Protein AF-A0A9W8JLC4-F1 (afdb_monomer_lite)

Foldseek 3Di:
DDDDDPVVQVVVVVVVCPPPPDDDVVNVCVVCVPVPPPPDPDPDPDDDPDPDPPDDCPQPPPPQPPVVVVQLPDLDADPVNLVVLLVSLLVVDDLAHESEPDSGNDALVSVVVSCVSNLRHQHYEHELPQRDELVSVVVCLVRRVNHAYYEHHNYNYDPVSQQVCCVVCVVSQQNYLAYHYPCFPPLANPPSRAFAEKEWEAEPPPPDIWMWTDSGHYPQLQVQLVVLVVVVLVVPDDRDPNQQSSQWDADPPRDPVVTDRRGNIHGVPVCPPPSRDPDDDPDHYYHYHYRYPPPDPPPD

Secondary structure (DSSP, 8-state):
-----HHHHHHHHHHTTTTS----HHHHHHH-TTTS-----------------------------HHHHHHHT-SS--HHHHHHHHHHHHHT--TTSEEE-TT----HHHHHHHHHHH---SEEE-TT-TT--HHHHHHHHHH-TT--EEE-TTSS--HHHHHHHHHH-GGGGTT-SEEE-HHHHSS---TTS--SEEEEEEESSTT--EEEEES---HHHHHHHHHHHHHHHHS-S-PPPHHHHHHEE--TT--GGG-EE----B------S-TT-----SSSEEEEEEE---------

Radius of gyration: 23.5 Å; chains: 1; bounding box: 54×56×79 Å

Sequence (300 aa):
MAQISHEWYCLEAIANLDDMPLIPIATLEKVWPHEYVVAGDEPQDSDASGLETDTGATAQLVIYPTEIDAFRRQSVLSAENMTRLTAVLKGAAHPNAVVDLSRFPLTANQILSILEELRDFRRLDVSHSQAVDNHVFLHILKTYKRLRWINILHCPISTDDLKELMTKDPQRFRSIETILHPAFLTGKLPADFPKAFRVTYITDDWPGYEHVTLPFFSADQLVQNIFDILFNIRSSFRMPSLTTVASSHLAQGQNWFDRAIQIVPGRDLDDRSDFRAYVHQREGYQLVVQANRNEGCTEF

Structure (mmCIF, N/CA/C/O backbone):
data_AF-A0A9W8JLC4-F1
#
_entry.id   AF-A0A9W8JLC4-F1
#
loop_
_atom_site.group_PDB
_atom_site.id
_atom_site.type_symbol
_atom_site.label_atom_id
_atom_site.label_alt_id
_atom_site.label_comp_id
_atom_site.label_asym_id
_atom_site.label_entity_id
_atom_site.label_seq_id
_atom_site.pdbx_PDB_ins_code
_atom_site.Cartn_x
_atom_site.Cartn_y
_atom_site.Cartn_z
_atom_site.occupancy
_atom_site.B_iso_or_equiv
_atom_site.auth_seq_id
_atom_site.auth_comp_id
_atom_site.auth_asym_id
_atom_site.auth_atom_id
_atom_site.pdbx_PDB_model_num
ATOM 1 N N . MET A 1 1 ? 26.376 16.066 -42.860 1.00 43.69 1 MET A N 1
ATOM 2 C CA . MET A 1 1 ? 25.909 15.536 -41.563 1.00 43.69 1 MET A CA 1
ATOM 3 C C . MET A 1 1 ? 26.062 14.032 -41.629 1.00 43.69 1 MET A C 1
ATOM 5 O O . MET A 1 1 ? 25.465 13.436 -42.513 1.00 43.69 1 MET A O 1
ATOM 9 N N . ALA A 1 2 ? 26.947 13.456 -40.815 1.00 49.16 2 ALA A N 1
ATOM 10 C CA . ALA A 1 2 ? 27.167 12.013 -40.791 1.00 49.16 2 ALA A CA 1
ATOM 11 C C . ALA A 1 2 ? 25.971 11.335 -40.113 1.00 49.16 2 ALA A C 1
ATOM 13 O O . ALA A 1 2 ? 25.535 11.773 -39.049 1.00 49.16 2 ALA A O 1
ATOM 14 N N . GLN A 1 3 ? 25.422 10.314 -40.761 1.00 46.78 3 GLN A N 1
ATOM 15 C CA . GLN A 1 3 ? 24.352 9.488 -40.223 1.00 46.78 3 GLN A CA 1
ATOM 16 C C . GLN A 1 3 ? 24.979 8.589 -39.152 1.00 46.78 3 GLN A C 1
ATOM 18 O O . GLN A 1 3 ? 25.728 7.672 -39.476 1.00 46.78 3 GLN A O 1
ATOM 23 N N . ILE A 1 4 ? 24.764 8.921 -37.878 1.00 64.19 4 ILE A N 1
ATOM 24 C CA . ILE A 1 4 ? 25.180 8.068 -36.760 1.00 64.19 4 ILE A CA 1
ATOM 25 C C . ILE A 1 4 ? 24.344 6.788 -36.865 1.00 64.19 4 ILE A C 1
ATOM 27 O O . ILE A 1 4 ? 23.115 6.863 -36.919 1.00 64.19 4 ILE A O 1
ATOM 31 N N . SER A 1 5 ? 25.003 5.635 -36.999 1.00 71.19 5 SER A N 1
ATOM 32 C CA . SER A 1 5 ? 24.325 4.352 -37.184 1.00 71.19 5 SER A CA 1
ATOM 33 C C . SER A 1 5 ? 23.642 3.907 -35.888 1.00 71.19 5 SER A C 1
ATOM 35 O O . SER A 1 5 ? 24.144 4.144 -34.792 1.00 71.19 5 SER A O 1
ATOM 37 N N . HIS A 1 6 ? 22.495 3.240 -36.025 1.00 54.81 6 HIS A N 1
ATOM 38 C CA . HIS A 1 6 ? 21.729 2.615 -34.937 1.00 54.81 6 HIS A CA 1
ATOM 39 C C . HIS A 1 6 ? 22.609 1.782 -33.988 1.00 54.81 6 HIS A C 1
ATOM 41 O O . HIS A 1 6 ? 22.498 1.875 -32.769 1.00 54.81 6 HIS A O 1
ATOM 47 N N . GLU A 1 7 ? 23.557 1.046 -34.569 1.00 59.56 7 GLU A N 1
ATOM 48 C CA . GLU A 1 7 ? 24.549 0.231 -33.870 1.00 59.56 7 GLU A CA 1
ATOM 49 C C . GLU A 1 7 ? 25.367 1.031 -32.846 1.00 59.56 7 GLU A C 1
ATOM 51 O O . GLU A 1 7 ? 25.608 0.549 -31.744 1.00 59.56 7 GLU A O 1
ATOM 56 N N . TRP A 1 8 ? 25.728 2.280 -33.157 1.00 74.19 8 TRP A N 1
ATOM 57 C CA . TRP A 1 8 ? 26.503 3.123 -32.249 1.00 74.19 8 TRP A CA 1
ATOM 58 C C . TRP A 1 8 ? 25.724 3.466 -30.971 1.00 74.19 8 TRP A C 1
ATOM 60 O O . TRP A 1 8 ? 26.299 3.434 -29.888 1.00 74.19 8 TRP A O 1
ATOM 70 N N . TYR A 1 9 ? 24.413 3.710 -31.067 1.00 59.81 9 TYR A N 1
ATOM 71 C CA . TYR A 1 9 ? 23.570 4.010 -29.903 1.00 59.81 9 TYR A CA 1
ATOM 72 C C . TYR A 1 9 ? 23.328 2.789 -29.014 1.00 59.81 9 TYR A C 1
ATOM 74 O O . TYR A 1 9 ? 23.346 2.913 -27.790 1.00 59.81 9 TYR A O 1
ATOM 82 N N . CYS A 1 10 ? 23.129 1.607 -29.606 1.00 50.25 10 CYS A N 1
ATOM 83 C CA . CYS A 1 10 ? 23.035 0.364 -28.840 1.00 50.25 10 CYS A CA 1
ATOM 84 C C . CYS A 1 10 ? 24.352 0.076 -28.115 1.00 50.25 10 CYS A C 1
ATOM 86 O O . CYS A 1 10 ? 24.340 -0.243 -26.932 1.00 50.25 10 CYS A O 1
ATOM 88 N N . LEU A 1 11 ? 25.486 0.242 -28.800 1.00 61.56 11 LEU A N 1
ATOM 89 C CA . LEU A 1 11 ? 26.805 0.042 -28.205 1.00 61.56 11 LEU A CA 1
ATOM 90 C C . LEU A 1 11 ? 27.113 1.074 -27.117 1.00 61.56 11 LEU A C 1
ATOM 92 O O . LEU A 1 11 ? 27.687 0.703 -26.104 1.00 61.56 11 LEU A O 1
ATOM 96 N N . GLU A 1 12 ? 26.697 2.332 -27.272 1.00 69.94 12 GLU A N 1
ATOM 97 C CA . GLU A 1 12 ? 26.833 3.353 -26.228 1.00 69.94 12 GLU A CA 1
ATOM 98 C C . GLU A 1 12 ? 25.954 3.029 -25.011 1.00 69.94 12 GLU A C 1
ATOM 100 O O . GLU A 1 12 ? 26.425 3.100 -23.880 1.00 69.94 12 GLU A O 1
ATOM 105 N N . ALA A 1 13 ? 24.703 2.603 -25.217 1.00 57.09 13 ALA A N 1
ATOM 106 C CA . ALA A 1 13 ? 23.814 2.175 -24.136 1.00 57.09 13 ALA A CA 1
ATOM 107 C C . ALA A 1 13 ? 24.329 0.921 -23.409 1.00 57.09 13 ALA A C 1
ATOM 109 O O . ALA A 1 13 ? 24.209 0.843 -22.190 1.00 57.09 13 ALA A O 1
ATOM 110 N N . ILE A 1 14 ? 24.919 -0.036 -24.135 1.00 55.94 14 ILE A N 1
ATOM 111 C CA . ILE A 1 14 ? 25.516 -1.255 -23.570 1.00 55.94 14 ILE A CA 1
ATOM 112 C C . ILE A 1 14 ? 26.824 -0.940 -22.840 1.00 55.94 14 ILE A C 1
ATOM 114 O O . ILE A 1 14 ? 26.989 -1.390 -21.713 1.00 55.94 14 ILE A O 1
ATOM 118 N N . ALA A 1 15 ? 27.715 -0.134 -23.422 1.00 65.38 15 ALA A N 1
ATOM 119 C CA . ALA A 1 15 ? 28.974 0.274 -22.787 1.00 65.38 15 ALA A CA 1
ATOM 120 C C . ALA A 1 15 ? 28.726 1.042 -21.480 1.00 65.38 15 ALA A C 1
ATOM 122 O O . ALA A 1 15 ? 29.449 0.906 -20.500 1.00 65.38 15 ALA A O 1
ATOM 123 N N . ASN A 1 16 ? 27.637 1.803 -21.435 1.00 63.78 16 ASN A N 1
ATOM 124 C CA . ASN A 1 16 ? 27.144 2.469 -20.237 1.00 63.78 16 ASN A CA 1
ATOM 125 C C . ASN A 1 16 ? 26.694 1.486 -19.128 1.00 63.78 16 ASN A C 1
ATOM 127 O O . ASN A 1 16 ? 26.615 1.862 -17.959 1.00 63.78 16 ASN A O 1
ATOM 131 N N . LEU A 1 17 ? 26.413 0.222 -19.457 1.00 57.28 17 LEU A N 1
ATOM 132 C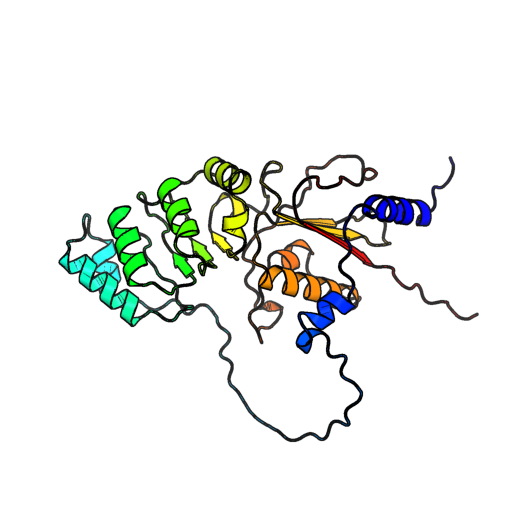 CA . LEU A 1 17 ? 26.058 -0.834 -18.502 1.00 57.28 17 LEU A CA 1
ATOM 133 C C . LEU A 1 17 ? 27.262 -1.678 -18.047 1.00 57.28 17 LEU A C 1
ATOM 135 O O . LEU A 1 17 ? 27.063 -2.553 -17.206 1.00 57.28 17 LEU A O 1
ATOM 139 N N . ASP A 1 18 ? 28.484 -1.424 -18.534 1.00 60.25 18 ASP A N 1
ATOM 140 C CA . ASP A 1 18 ? 29.674 -2.236 -18.210 1.00 60.25 18 ASP A CA 1
ATOM 141 C C . ASP A 1 18 ? 30.006 -2.258 -16.702 1.00 60.25 18 ASP A C 1
ATOM 143 O O . ASP A 1 18 ? 30.557 -3.239 -16.199 1.00 60.25 18 ASP A O 1
ATOM 147 N N . ASP A 1 19 ? 29.611 -1.221 -15.955 1.00 62.62 19 ASP A N 1
ATOM 148 C CA . ASP A 1 19 ? 29.788 -1.146 -14.498 1.00 62.62 19 ASP A CA 1
ATOM 149 C C . ASP A 1 19 ? 28.638 -1.800 -13.700 1.00 62.62 19 ASP A C 1
ATOM 151 O O . ASP A 1 19 ? 28.705 -1.899 -12.469 1.00 62.62 19 ASP A O 1
ATOM 155 N N . MET A 1 20 ? 27.560 -2.249 -14.360 1.00 45.22 20 MET A N 1
ATOM 156 C CA . MET A 1 20 ? 26.447 -2.922 -13.690 1.00 45.22 20 MET A CA 1
ATOM 157 C C . MET A 1 20 ? 26.699 -4.433 -13.588 1.00 45.22 20 MET A C 1
ATOM 159 O O . MET A 1 20 ? 26.916 -5.099 -14.599 1.00 45.22 20 MET A O 1
ATOM 163 N N . PRO A 1 21 ? 26.589 -5.032 -12.387 1.00 48.69 21 PRO A N 1
ATOM 164 C CA . PRO A 1 21 ? 26.668 -6.478 -12.248 1.00 48.69 21 PRO A CA 1
ATOM 165 C C . PRO A 1 21 ? 25.460 -7.126 -12.937 1.00 48.69 21 PRO A C 1
ATOM 167 O O . PRO A 1 21 ? 24.347 -7.121 -12.409 1.00 48.69 21 PRO A O 1
ATOM 170 N N . LEU A 1 22 ? 25.678 -7.686 -14.127 1.00 52.28 22 LEU A N 1
ATOM 171 C CA . LEU A 1 22 ? 24.674 -8.479 -14.828 1.00 52.28 22 LEU A CA 1
ATOM 172 C C . LEU A 1 22 ? 24.454 -9.796 -14.078 1.00 52.28 22 LEU A C 1
ATOM 174 O O . LEU A 1 22 ? 25.410 -10.460 -13.676 1.00 52.28 22 LEU A O 1
ATOM 178 N N . ILE A 1 23 ? 23.192 -10.186 -13.899 1.00 52.66 23 ILE A N 1
ATOM 179 C CA . ILE A 1 23 ? 22.829 -11.494 -13.346 1.00 52.66 23 ILE A CA 1
ATOM 180 C C . ILE A 1 23 ? 22.663 -12.457 -14.531 1.00 52.66 23 ILE A C 1
ATOM 182 O O . ILE A 1 23 ? 21.729 -12.278 -15.313 1.00 52.66 23 ILE A O 1
ATOM 186 N N . PRO A 1 24 ? 23.539 -13.469 -14.700 1.00 66.00 24 PRO A N 1
ATOM 187 C CA . PRO A 1 24 ? 23.398 -14.443 -15.778 1.00 66.00 24 PRO A CA 1
ATOM 188 C C . PRO A 1 24 ? 22.081 -15.214 -15.663 1.00 66.00 24 PRO A C 1
ATOM 190 O O . PRO A 1 24 ? 21.662 -15.544 -14.552 1.00 66.00 24 PRO A O 1
ATOM 193 N N . ILE A 1 25 ? 21.479 -15.591 -16.795 1.00 53.81 25 ILE A N 1
ATOM 194 C CA . ILE A 1 25 ? 20.256 -16.414 -16.803 1.00 53.81 25 ILE A CA 1
ATOM 195 C C . ILE A 1 25 ? 20.445 -17.724 -16.023 1.00 53.81 25 ILE A C 1
ATOM 197 O O . ILE A 1 25 ? 19.589 -18.078 -15.226 1.00 53.81 25 ILE A O 1
ATOM 201 N N . ALA A 1 26 ? 21.626 -18.346 -16.103 1.00 56.91 26 ALA A N 1
ATOM 202 C CA . ALA A 1 26 ? 21.979 -19.535 -15.323 1.00 56.91 26 ALA A CA 1
ATOM 203 C C . ALA A 1 26 ? 21.927 -19.310 -13.796 1.00 56.91 26 ALA A C 1
ATOM 205 O O . ALA A 1 26 ? 21.661 -20.231 -13.025 1.00 56.91 26 ALA A O 1
ATOM 206 N N . THR A 1 27 ? 22.178 -18.081 -13.334 1.00 62.59 27 THR A N 1
ATOM 207 C CA . THR A 1 27 ? 22.024 -17.716 -11.920 1.00 62.59 27 THR A CA 1
ATOM 208 C C . THR A 1 27 ? 20.548 -17.633 -11.545 1.00 62.59 27 THR A C 1
ATOM 210 O O . THR A 1 27 ? 20.186 -18.088 -10.463 1.00 62.59 27 THR A O 1
ATOM 213 N N . LEU A 1 28 ? 19.693 -17.107 -12.428 1.00 52.19 28 LEU A N 1
ATOM 214 C CA . LEU A 1 28 ? 18.242 -17.085 -12.219 1.00 52.19 28 LEU A CA 1
ATOM 215 C C . LEU A 1 28 ? 17.655 -18.503 -12.249 1.00 52.19 28 LEU A C 1
ATOM 217 O O . LEU A 1 28 ? 16.949 -18.870 -11.317 1.00 52.19 28 LEU A O 1
ATOM 221 N N . GLU A 1 29 ? 18.043 -19.330 -13.223 1.00 61.16 29 GLU A N 1
ATOM 222 C CA . GLU A 1 29 ? 17.673 -20.751 -13.338 1.00 61.16 29 GLU A CA 1
ATOM 223 C C . GLU A 1 29 ? 18.047 -21.550 -12.086 1.00 61.16 29 GLU A C 1
ATOM 225 O O . GLU A 1 29 ? 17.277 -22.376 -11.602 1.00 61.16 29 GLU A O 1
ATOM 230 N N . LYS A 1 30 ? 19.224 -21.284 -11.511 1.00 65.69 30 LYS A N 1
ATOM 231 C CA . LYS A 1 30 ? 19.670 -21.946 -10.282 1.00 65.69 30 LYS A CA 1
ATOM 232 C C . LYS A 1 30 ? 18.822 -21.567 -9.064 1.00 65.69 30 LYS A C 1
ATOM 234 O O . LYS A 1 30 ? 18.661 -22.388 -8.162 1.00 65.69 30 LYS A O 1
ATOM 239 N N . VAL A 1 31 ? 18.343 -20.325 -8.996 1.00 58.62 31 VAL A N 1
ATOM 240 C CA . VAL A 1 31 ? 17.581 -19.810 -7.846 1.00 58.62 31 VAL A CA 1
ATOM 241 C C . VAL A 1 31 ? 16.081 -20.100 -7.993 1.00 58.62 31 VAL A C 1
ATOM 243 O O . VAL A 1 31 ? 15.422 -20.367 -6.990 1.00 58.62 31 VAL A O 1
ATOM 246 N N . TRP A 1 32 ? 15.567 -20.151 -9.225 1.00 59.25 32 TRP A N 1
ATOM 247 C CA . TRP A 1 32 ? 14.167 -20.434 -9.564 1.00 59.25 32 TRP A CA 1
ATOM 248 C C . TRP A 1 32 ? 14.031 -21.555 -10.608 1.00 59.25 32 TRP A C 1
ATOM 250 O O . TRP A 1 32 ? 13.498 -21.341 -11.695 1.00 59.25 32 TRP A O 1
ATOM 260 N N . PRO A 1 33 ? 14.463 -22.790 -10.300 1.00 63.16 33 PRO A N 1
ATOM 261 C CA . PRO A 1 33 ? 14.530 -23.857 -11.297 1.00 63.16 33 PRO A CA 1
ATOM 262 C C . PRO A 1 33 ? 13.171 -24.213 -11.903 1.00 63.16 33 PRO A C 1
ATOM 264 O O . PRO A 1 33 ? 13.117 -24.548 -13.074 1.00 63.16 33 PRO A O 1
ATOM 267 N N . HIS A 1 34 ? 12.075 -24.094 -11.150 1.00 55.88 34 HIS A N 1
ATOM 268 C CA . HIS A 1 34 ? 10.723 -24.444 -11.604 1.00 55.88 34 HIS A CA 1
ATOM 269 C C . HIS A 1 34 ? 10.127 -23.464 -12.629 1.00 55.88 34 HIS A C 1
ATOM 271 O O . HIS A 1 34 ? 9.247 -23.861 -13.383 1.00 55.88 34 HIS A O 1
ATOM 277 N N . GLU A 1 35 ? 10.597 -22.214 -12.683 1.00 55.16 35 GLU A N 1
ATOM 278 C CA . GLU A 1 35 ? 10.144 -21.227 -13.679 1.00 55.16 35 GLU A CA 1
ATOM 279 C C . GLU A 1 35 ? 10.885 -21.369 -15.014 1.00 55.16 35 GLU A C 1
ATOM 281 O O . GLU A 1 35 ? 10.352 -21.017 -16.063 1.00 55.16 35 GLU A O 1
ATOM 286 N N . TYR A 1 36 ? 12.108 -21.903 -14.975 1.00 58.44 36 TYR A N 1
ATOM 287 C CA . TYR A 1 36 ? 13.000 -22.010 -16.129 1.00 58.44 36 TYR A CA 1
ATOM 288 C C . TYR A 1 36 ? 13.305 -23.455 -16.535 1.00 58.44 36 TYR A C 1
ATOM 290 O O . TYR A 1 36 ? 14.236 -23.689 -17.308 1.00 58.44 36 TYR A O 1
ATOM 298 N N . VAL A 1 37 ? 12.529 -24.441 -16.064 1.00 62.34 37 VAL A N 1
ATOM 299 C CA . VAL A 1 37 ? 12.537 -25.758 -16.708 1.00 62.34 37 VAL A CA 1
ATOM 300 C C . VAL A 1 37 ? 12.010 -25.543 -18.122 1.00 62.34 37 VAL A C 1
ATOM 302 O O . VAL A 1 37 ? 10.805 -25.465 -18.353 1.00 62.34 37 VAL A O 1
ATOM 305 N N . VAL A 1 38 ? 12.931 -25.414 -19.078 1.00 51.47 38 VAL A N 1
ATOM 306 C CA . VAL A 1 38 ? 12.635 -25.631 -20.489 1.00 51.47 38 VAL A CA 1
ATOM 307 C C . VAL A 1 38 ? 11.992 -27.003 -20.524 1.00 51.47 38 VAL A C 1
ATOM 309 O O . VAL A 1 38 ? 12.643 -27.974 -20.137 1.00 51.47 38 VAL A O 1
ATOM 312 N N . ALA A 1 39 ? 10.710 -27.066 -20.881 1.00 47.09 39 ALA A N 1
ATOM 313 C CA . ALA A 1 39 ? 10.025 -28.324 -21.104 1.00 47.09 39 ALA A CA 1
ATOM 314 C C . ALA A 1 39 ? 10.832 -29.075 -22.167 1.00 47.09 39 ALA A C 1
ATOM 316 O O . ALA A 1 39 ? 10.720 -28.799 -23.358 1.00 47.09 39 ALA A O 1
ATOM 317 N N . GLY A 1 40 ? 11.742 -29.941 -21.718 1.00 50.03 40 GLY A N 1
ATOM 318 C CA . GLY A 1 40 ? 12.328 -30.952 -22.570 1.00 50.03 40 GLY A CA 1
ATOM 319 C C . GLY A 1 40 ? 11.169 -31.780 -23.089 1.00 50.03 40 GLY A C 1
ATOM 320 O O . GLY A 1 40 ? 10.215 -31.992 -22.344 1.00 50.03 40 GLY A O 1
ATOM 321 N N . ASP A 1 41 ? 11.242 -32.159 -24.360 1.00 48.34 41 ASP A N 1
ATOM 322 C CA . ASP A 1 41 ? 10.231 -32.910 -25.099 1.00 48.34 41 ASP A CA 1
ATOM 323 C C . ASP A 1 41 ? 9.846 -34.222 -24.382 1.00 48.34 41 ASP A C 1
ATOM 325 O O . ASP A 1 41 ? 10.271 -35.313 -24.765 1.00 48.34 41 ASP A O 1
ATOM 329 N N . GLU A 1 42 ? 9.057 -34.138 -23.313 1.00 48.47 42 GLU A N 1
ATOM 330 C CA . GLU A 1 42 ? 8.418 -35.289 -22.706 1.00 48.47 42 GLU A CA 1
ATOM 331 C C . GLU A 1 42 ? 7.180 -35.620 -23.546 1.00 48.47 42 GLU A C 1
ATOM 333 O O . GLU A 1 42 ? 6.326 -34.752 -23.765 1.00 48.47 42 GLU A O 1
ATOM 338 N N . PRO A 1 43 ? 7.076 -36.856 -24.067 1.00 47.59 43 PRO A N 1
ATOM 339 C CA . PRO A 1 43 ? 5.918 -37.282 -24.827 1.00 47.59 43 PRO A CA 1
ATOM 340 C C . PRO A 1 43 ? 4.678 -37.192 -23.936 1.00 47.59 43 PRO A C 1
ATOM 342 O O . PRO A 1 43 ? 4.562 -37.853 -22.906 1.00 47.59 43 PRO A O 1
ATOM 345 N N . GLN A 1 44 ? 3.774 -36.317 -24.357 1.00 44.53 44 GLN A N 1
ATOM 346 C CA . GLN A 1 44 ? 2.535 -35.969 -23.686 1.00 44.53 44 GLN A CA 1
ATOM 347 C C . GLN A 1 44 ? 1.531 -37.128 -23.770 1.00 44.53 44 GLN A C 1
ATOM 349 O O . GLN A 1 44 ? 0.634 -37.119 -24.612 1.00 44.53 44 GLN A O 1
ATOM 354 N N . ASP A 1 45 ? 1.654 -38.109 -22.877 1.00 46.75 45 ASP A N 1
ATOM 355 C CA . ASP A 1 45 ? 0.556 -39.028 -22.579 1.00 46.75 45 ASP A CA 1
ATOM 356 C C . ASP A 1 45 ? -0.406 -38.342 -21.603 1.00 46.75 45 ASP A C 1
ATOM 358 O O . ASP A 1 45 ? -0.146 -38.139 -20.416 1.00 46.75 45 ASP A O 1
ATOM 362 N N . SER A 1 46 ? -1.519 -37.906 -22.184 1.00 59.16 46 SER A N 1
ATOM 363 C CA . SER A 1 46 ? -2.652 -37.289 -21.508 1.00 59.16 46 SER A CA 1
ATOM 364 C C . SER A 1 46 ? -3.401 -38.344 -20.702 1.00 59.16 46 SER A C 1
ATOM 366 O O . SER A 1 46 ? -3.751 -39.368 -21.272 1.00 59.16 46 SER A O 1
ATOM 368 N N . ASP A 1 47 ? -3.654 -38.084 -19.417 1.00 52.41 47 ASP A N 1
ATOM 369 C CA . ASP A 1 47 ? -4.924 -38.385 -18.733 1.00 52.41 47 ASP A CA 1
ATOM 370 C C . ASP A 1 47 ? -4.814 -38.074 -17.230 1.00 52.41 47 ASP A C 1
ATOM 372 O O . ASP A 1 47 ? -4.518 -38.932 -16.400 1.00 52.41 47 ASP A O 1
ATOM 376 N N . ALA A 1 48 ? -5.097 -36.827 -16.850 1.00 44.34 48 ALA A N 1
ATOM 377 C CA . ALA A 1 48 ? -5.418 -36.489 -15.464 1.00 44.34 48 ALA A CA 1
ATOM 378 C C . ALA A 1 48 ? -6.330 -35.258 -15.412 1.00 44.34 48 ALA A C 1
ATOM 380 O O . ALA A 1 48 ? -5.899 -34.117 -15.260 1.00 44.34 48 ALA A O 1
ATOM 381 N N . SER A 1 49 ? -7.631 -35.518 -15.533 1.00 49.91 49 SER A N 1
ATOM 382 C CA . SER A 1 49 ? -8.706 -34.581 -15.207 1.00 49.91 49 SER A CA 1
ATOM 383 C C . SER A 1 49 ? -8.792 -34.403 -13.684 1.00 49.91 49 SER A C 1
ATOM 385 O O . SER A 1 49 ? -9.609 -35.042 -13.022 1.00 49.91 49 SER A O 1
ATOM 387 N N . GLY A 1 50 ? -7.943 -33.539 -13.128 1.00 40.59 50 GLY A N 1
ATOM 388 C CA . GLY A 1 50 ? -8.064 -33.006 -11.771 1.00 40.59 50 GLY A CA 1
ATOM 389 C C . GLY A 1 50 ? -8.607 -31.582 -11.821 1.00 40.59 50 GLY A C 1
ATOM 390 O O . GLY A 1 50 ? -7.852 -30.635 -11.999 1.00 40.59 50 GLY A O 1
ATOM 391 N N . LEU A 1 51 ? -9.928 -31.436 -11.713 1.00 42.94 51 LEU A N 1
ATOM 392 C CA . LEU A 1 51 ? -10.610 -30.144 -11.669 1.00 42.94 51 LEU A CA 1
ATOM 393 C C . LEU A 1 51 ? -10.423 -29.524 -10.272 1.00 42.94 51 LEU A C 1
ATOM 395 O O . LEU A 1 51 ? -11.285 -29.666 -9.406 1.00 42.94 51 LEU A O 1
ATOM 399 N N . GLU A 1 52 ? -9.290 -28.864 -10.032 1.00 38.00 52 GLU A N 1
ATOM 400 C CA . GLU A 1 52 ? -9.140 -27.963 -8.888 1.00 38.00 52 GLU A CA 1
ATOM 401 C C . GLU A 1 52 ? -9.838 -26.643 -9.225 1.00 38.00 52 GLU A C 1
ATOM 403 O O . GLU A 1 52 ? -9.403 -25.867 -10.073 1.00 38.00 52 GLU A O 1
ATOM 408 N N . THR A 1 53 ? -10.989 -26.408 -8.597 1.00 35.81 53 THR A N 1
ATOM 409 C CA . THR A 1 53 ? -11.690 -25.126 -8.662 1.00 35.81 53 THR A CA 1
ATOM 410 C C . THR A 1 53 ? -10.912 -24.097 -7.852 1.00 35.81 53 THR A C 1
ATOM 412 O O . THR A 1 53 ? -11.188 -23.892 -6.669 1.00 35.81 53 THR A O 1
ATOM 415 N N . ASP A 1 54 ? -9.931 -23.468 -8.491 1.00 38.72 54 ASP A N 1
ATOM 416 C CA . ASP A 1 54 ? -9.221 -22.319 -7.947 1.00 38.72 54 ASP A CA 1
ATOM 417 C C . ASP A 1 54 ? -10.124 -21.084 -8.075 1.00 38.72 54 ASP A C 1
ATOM 419 O O . ASP A 1 54 ? -10.304 -20.482 -9.138 1.00 38.72 54 ASP A O 1
ATOM 423 N N . THR A 1 55 ? -10.824 -20.774 -6.986 1.00 41.94 55 THR A N 1
ATOM 424 C CA . THR A 1 55 ? -11.621 -19.556 -6.842 1.00 41.94 55 THR A CA 1
ATOM 425 C C . THR A 1 55 ? -10.702 -18.349 -6.958 1.00 41.94 55 THR A C 1
ATOM 427 O O . THR A 1 55 ? -10.033 -17.980 -5.994 1.00 41.94 55 THR A O 1
ATOM 430 N N . GLY A 1 56 ? -10.713 -17.714 -8.133 1.00 41.00 56 GLY A N 1
ATOM 431 C CA . GLY A 1 56 ? -10.066 -16.432 -8.373 1.00 41.00 56 GLY A CA 1
ATOM 432 C C . GLY A 1 56 ? -10.333 -15.479 -7.210 1.00 41.00 56 GLY A C 1
ATOM 433 O O . GLY A 1 56 ? -11.480 -15.163 -6.890 1.00 41.00 56 GLY A O 1
ATOM 434 N N . ALA A 1 57 ? -9.254 -15.067 -6.546 1.00 45.00 57 ALA A N 1
ATOM 435 C CA . ALA A 1 57 ? -9.267 -14.217 -5.369 1.00 45.00 57 ALA A CA 1
ATOM 436 C C . ALA A 1 57 ? -9.660 -12.772 -5.729 1.00 45.00 57 ALA A C 1
ATOM 438 O O . ALA A 1 57 ? -8.903 -11.827 -5.511 1.00 45.00 57 ALA A O 1
ATOM 439 N N . THR A 1 58 ? -10.876 -12.560 -6.241 1.00 45.59 58 THR A N 1
ATOM 440 C CA . THR A 1 58 ? -11.578 -11.304 -5.983 1.00 45.59 58 THR A CA 1
ATOM 441 C C . THR A 1 58 ? -11.574 -11.148 -4.477 1.00 45.59 58 THR A C 1
ATOM 443 O O . THR A 1 58 ? -12.073 -12.035 -3.787 1.00 45.59 58 THR A O 1
ATOM 446 N N . ALA A 1 59 ? -10.943 -10.086 -3.972 1.00 48.44 59 ALA A N 1
ATOM 447 C CA . ALA A 1 59 ? -10.929 -9.772 -2.555 1.00 48.44 59 ALA A CA 1
ATOM 448 C C . ALA A 1 59 ? -12.379 -9.800 -2.063 1.00 48.44 59 ALA A C 1
ATOM 450 O O . ALA A 1 59 ? -13.120 -8.847 -2.297 1.00 48.44 59 ALA A O 1
ATOM 451 N N . GLN A 1 60 ? -12.805 -10.922 -1.471 1.00 48.94 60 GLN A N 1
ATOM 452 C CA . GLN A 1 60 ? -14.107 -11.011 -0.846 1.00 48.94 60 GLN A CA 1
ATOM 453 C C . GLN A 1 60 ? -14.051 -9.946 0.231 1.00 48.94 60 GLN A C 1
ATOM 455 O O . GLN A 1 60 ? -13.301 -10.069 1.201 1.00 48.94 60 GLN A O 1
ATOM 460 N N . LEU A 1 61 ? -14.774 -8.852 -0.008 1.00 51.62 61 LEU A N 1
ATOM 461 C CA . LEU A 1 61 ? -15.140 -7.923 1.037 1.00 51.62 61 LEU A CA 1
ATOM 462 C C . LEU A 1 61 ? -15.788 -8.801 2.091 1.00 51.62 61 LEU A C 1
ATOM 464 O O . LEU A 1 61 ? -16.885 -9.319 1.879 1.00 51.62 61 LEU A O 1
ATOM 468 N N . VAL A 1 62 ? -15.041 -9.060 3.161 1.00 57.72 62 VAL A N 1
ATOM 469 C CA . VAL A 1 62 ? -15.549 -9.796 4.304 1.00 57.72 62 VAL A CA 1
ATOM 470 C C . VAL A 1 62 ? -16.783 -9.017 4.720 1.00 57.72 62 VAL A C 1
ATOM 472 O O . VAL A 1 62 ? -16.682 -7.852 5.107 1.00 57.72 62 VAL A O 1
ATOM 475 N N . ILE A 1 63 ? -17.958 -9.616 4.526 1.00 64.50 63 ILE A N 1
ATOM 476 C CA . ILE A 1 63 ? -19.205 -9.007 4.965 1.00 64.50 63 ILE A CA 1
ATOM 477 C C . ILE A 1 63 ? -19.129 -9.049 6.481 1.00 64.50 63 ILE A C 1
ATOM 479 O O . ILE A 1 63 ? -19.363 -10.080 7.111 1.00 64.50 63 ILE A O 1
ATOM 483 N N . TYR A 1 64 ? -18.695 -7.934 7.054 1.00 68.75 64 TYR A N 1
ATOM 484 C CA . TYR A 1 64 ? -18.603 -7.802 8.487 1.00 68.75 64 TYR A CA 1
ATOM 485 C C . TYR A 1 64 ? -20.008 -7.911 9.086 1.00 68.75 64 TYR A C 1
ATOM 487 O O . TYR A 1 64 ? -20.970 -7.397 8.504 1.00 68.75 64 TYR A O 1
ATOM 495 N N . PRO A 1 65 ? -20.153 -8.561 10.252 1.00 75.75 65 PRO A N 1
ATOM 496 C CA . PRO A 1 65 ? -21.402 -8.527 10.992 1.00 75.75 65 PRO A CA 1
ATOM 497 C C . PRO A 1 65 ? -21.861 -7.080 11.188 1.00 75.75 65 PRO A C 1
ATOM 499 O O . PRO A 1 65 ? -21.043 -6.201 11.462 1.00 75.75 65 PRO A O 1
ATOM 502 N N . THR A 1 66 ? -23.171 -6.834 11.139 1.00 79.25 66 THR A N 1
ATOM 503 C CA . THR A 1 66 ? -23.785 -5.514 11.393 1.00 79.25 66 THR A CA 1
ATOM 504 C C . THR A 1 66 ? -23.357 -4.876 12.723 1.00 79.25 66 THR A C 1
ATOM 506 O O . THR A 1 66 ? -23.466 -3.665 12.897 1.00 79.25 66 THR A O 1
ATOM 509 N N . GLU A 1 67 ? -22.837 -5.673 13.659 1.00 80.94 67 GLU A N 1
ATOM 510 C CA . GLU A 1 67 ? -22.231 -5.210 14.911 1.00 80.94 67 GLU A CA 1
ATOM 511 C C . GLU A 1 67 ? -21.022 -4.281 14.695 1.00 80.94 67 GLU A C 1
ATOM 513 O O . GLU A 1 67 ? -20.836 -3.336 15.460 1.00 80.94 67 GLU A O 1
ATOM 518 N N . ILE A 1 68 ? -20.229 -4.486 13.637 1.00 83.75 68 ILE A N 1
ATOM 519 C CA . ILE A 1 68 ? -19.040 -3.669 13.349 1.00 83.75 68 ILE A CA 1
ATOM 520 C C . ILE A 1 68 ? -19.413 -2.227 12.996 1.00 83.75 68 ILE A C 1
ATOM 522 O O . ILE A 1 68 ? -18.764 -1.281 13.450 1.00 83.75 68 ILE A O 1
ATOM 526 N N . ASP A 1 69 ? -20.510 -2.030 12.270 1.00 85.88 69 ASP A N 1
ATOM 527 C CA . ASP A 1 69 ? -20.973 -0.686 11.931 1.00 85.88 69 ASP A CA 1
ATOM 528 C C . ASP A 1 69 ? -21.498 0.076 13.151 1.00 85.88 69 ASP A C 1
ATOM 530 O O . ASP A 1 69 ? -21.429 1.307 13.188 1.00 85.88 69 ASP A O 1
ATOM 534 N N . ALA A 1 70 ? -21.976 -0.630 14.182 1.00 87.38 70 ALA A N 1
ATOM 535 C CA . ALA A 1 70 ? -22.349 -0.003 15.444 1.00 87.38 70 ALA A CA 1
ATOM 536 C C . ALA A 1 70 ? -21.120 0.557 16.180 1.00 87.38 70 ALA A C 1
ATOM 538 O O . ALA A 1 70 ? -21.197 1.649 16.743 1.00 87.38 70 ALA A O 1
ATOM 539 N N . PHE A 1 71 ? -19.977 -0.138 16.136 1.00 88.94 71 PHE A N 1
ATOM 540 C CA . PHE A 1 71 ? -18.724 0.326 16.743 1.00 88.94 71 PHE A CA 1
ATOM 541 C C . PHE A 1 71 ? -18.156 1.571 16.052 1.00 88.94 71 PHE A C 1
ATOM 543 O O . PHE A 1 71 ? -17.703 2.489 16.732 1.00 88.94 71 PHE A O 1
ATOM 550 N N . ARG A 1 72 ? -18.252 1.656 14.720 1.00 90.94 72 ARG A N 1
ATOM 551 C CA . ARG A 1 72 ? -17.799 2.823 13.936 1.00 90.94 72 ARG A CA 1
ATOM 552 C C . ARG A 1 72 ? -18.551 4.117 14.252 1.00 90.94 72 ARG A C 1
ATOM 554 O O . ARG A 1 72 ? -18.032 5.202 14.026 1.00 90.94 72 ARG A O 1
ATOM 561 N N . ARG A 1 73 ? -19.785 4.016 14.755 1.00 90.50 73 ARG A N 1
ATOM 562 C CA . ARG A 1 73 ? -20.614 5.179 15.121 1.00 90.50 73 ARG A CA 1
ATOM 563 C C . ARG A 1 73 ? -20.328 5.707 16.527 1.00 90.50 73 ARG A C 1
ATOM 565 O O . ARG A 1 73 ? -20.854 6.757 16.888 1.00 90.50 73 ARG A O 1
ATOM 572 N N . GLN A 1 74 ? -19.552 4.984 17.332 1.00 89.50 74 GLN A N 1
ATOM 573 C CA . GLN A 1 74 ? -19.184 5.436 18.672 1.00 89.50 74 GLN A CA 1
ATOM 574 C C . GLN A 1 74 ? -18.139 6.554 18.575 1.00 89.50 74 GLN A C 1
ATOM 576 O O . GLN A 1 74 ? -17.352 6.597 17.636 1.00 89.50 74 GLN A O 1
ATOM 581 N N . SER A 1 75 ? -18.126 7.471 19.543 1.00 87.25 75 SER A N 1
ATOM 582 C CA . SER A 1 75 ? -17.086 8.506 19.638 1.00 87.25 75 SER A CA 1
ATOM 583 C C . SER A 1 75 ? -15.828 8.002 20.345 1.00 87.25 75 SER A C 1
ATOM 585 O O . SER A 1 75 ? -14.735 8.485 20.072 1.00 87.25 75 SER A O 1
ATOM 587 N N . VAL A 1 76 ? -15.986 7.038 21.256 1.00 91.56 76 VAL A N 1
ATOM 588 C CA . VAL A 1 76 ? -14.912 6.385 22.006 1.00 91.56 76 VAL A CA 1
ATOM 589 C C . VAL A 1 76 ? -15.295 4.921 22.193 1.00 91.56 76 VAL A C 1
ATOM 591 O O . VAL A 1 76 ? -16.414 4.623 22.612 1.00 91.56 76 VAL A O 1
ATOM 594 N N . LEU A 1 77 ? -14.367 4.010 21.906 1.00 92.44 77 LEU A N 1
ATOM 595 C CA . LEU A 1 77 ? -14.548 2.580 22.155 1.00 92.44 77 LEU A CA 1
ATOM 596 C C . LEU A 1 77 ? -14.110 2.230 23.579 1.00 92.44 77 LEU A C 1
ATOM 598 O O . LEU A 1 77 ? -12.987 2.529 23.988 1.00 92.44 77 LEU A O 1
ATOM 602 N N . SER A 1 78 ? -14.998 1.580 24.335 1.00 94.31 78 SER A N 1
ATOM 603 C CA . SER A 1 78 ? -14.664 1.017 25.646 1.00 94.31 78 SER A CA 1
ATOM 604 C C . SER A 1 78 ? -13.679 -0.151 25.509 1.00 94.31 78 SER A C 1
ATOM 606 O O . SER A 1 78 ? -13.574 -0.770 24.449 1.00 94.31 78 SER A O 1
ATOM 608 N N . ALA A 1 79 ? -12.987 -0.504 26.597 1.00 94.50 79 ALA A N 1
ATOM 609 C CA . ALA A 1 79 ? -12.102 -1.671 26.621 1.00 94.50 79 ALA A CA 1
ATOM 610 C C . ALA A 1 79 ? -12.844 -2.980 26.283 1.00 94.50 79 ALA A C 1
ATOM 612 O O . ALA A 1 79 ? -12.302 -3.845 25.607 1.00 94.50 79 ALA A O 1
ATOM 613 N N . GLU A 1 80 ? -14.109 -3.108 26.690 1.00 94.50 80 GLU A N 1
ATOM 614 C CA . GLU A 1 80 ? -14.943 -4.261 26.338 1.00 94.50 80 GLU A CA 1
ATOM 615 C C . GLU A 1 80 ? -15.239 -4.313 24.832 1.00 94.50 80 GLU A C 1
ATOM 617 O O . GLU A 1 80 ? -15.080 -5.360 24.203 1.00 94.50 80 GLU A O 1
ATOM 622 N N . ASN A 1 81 ? -15.605 -3.174 24.230 1.00 93.31 81 ASN A N 1
ATOM 623 C CA . ASN A 1 81 ? -15.851 -3.089 22.790 1.00 93.31 81 ASN A CA 1
ATOM 624 C C . ASN A 1 81 ? -14.573 -3.349 21.986 1.00 93.31 81 ASN A C 1
ATOM 626 O O . ASN A 1 81 ? -14.637 -3.992 20.944 1.00 93.31 81 ASN A O 1
ATOM 630 N N . MET A 1 82 ? -13.417 -2.916 22.495 1.00 95.00 82 MET A N 1
ATOM 631 C CA . MET A 1 82 ? -12.104 -3.239 21.934 1.00 95.00 82 MET A CA 1
ATOM 632 C C . MET A 1 82 ? -11.847 -4.746 21.927 1.00 95.00 82 MET A C 1
ATOM 634 O O . MET A 1 82 ? -11.542 -5.304 20.878 1.00 95.00 82 MET A O 1
ATOM 638 N N . THR A 1 83 ? -12.040 -5.427 23.059 1.00 95.44 83 THR A N 1
ATOM 639 C CA . THR A 1 83 ? -11.873 -6.886 23.145 1.00 95.44 83 THR A CA 1
ATOM 640 C C . THR A 1 83 ? -12.810 -7.615 22.183 1.00 95.44 83 THR A C 1
ATOM 642 O O . THR A 1 83 ? -12.390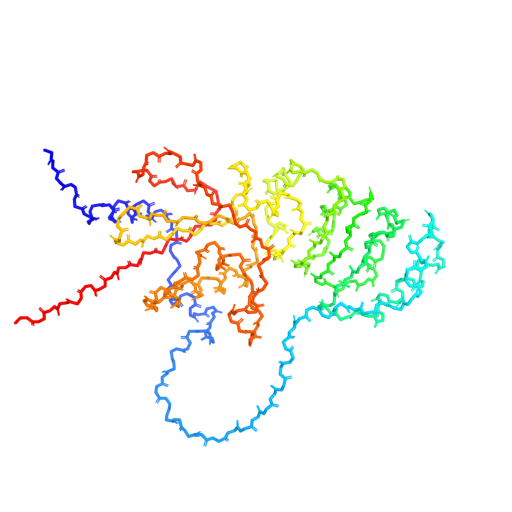 -8.546 21.494 1.00 95.44 83 THR A O 1
ATOM 645 N N . ARG A 1 84 ? -14.071 -7.173 22.085 1.00 94.38 84 ARG A N 1
ATOM 646 C CA . ARG A 1 84 ? -15.042 -7.730 21.132 1.00 94.38 84 ARG A CA 1
ATOM 647 C C . ARG A 1 84 ? -14.619 -7.499 19.683 1.00 94.38 84 ARG A C 1
ATOM 649 O O . ARG A 1 84 ? -14.664 -8.441 18.898 1.00 94.38 84 ARG A O 1
ATOM 656 N N . LEU A 1 85 ? -14.177 -6.290 19.336 1.00 94.06 85 LEU A N 1
ATOM 657 C CA . LEU A 1 85 ? -13.678 -5.963 18.000 1.00 94.06 85 LEU A CA 1
ATOM 658 C C . LEU A 1 85 ? -12.498 -6.864 17.626 1.00 94.06 85 LEU A C 1
ATOM 660 O O . LEU A 1 85 ? -12.525 -7.500 16.574 1.00 94.06 85 LEU A O 1
ATOM 664 N N . THR A 1 86 ? -11.504 -6.987 18.506 1.00 94.75 86 THR A N 1
ATOM 665 C CA . THR A 1 86 ? -10.345 -7.852 18.273 1.00 94.75 86 THR A CA 1
ATOM 666 C C . THR A 1 86 ? -10.755 -9.313 18.107 1.00 94.75 86 THR A C 1
ATOM 668 O O . THR A 1 86 ? -10.242 -9.992 17.220 1.00 94.75 86 THR A O 1
ATOM 671 N N . ALA A 1 87 ? -11.706 -9.806 18.907 1.00 93.94 87 ALA A N 1
ATOM 672 C CA . ALA A 1 87 ? -12.217 -11.168 18.780 1.00 93.94 87 ALA A CA 1
ATOM 673 C C . ALA A 1 87 ? -12.908 -11.409 17.426 1.00 93.94 87 ALA A C 1
ATOM 675 O O . ALA A 1 87 ? -12.671 -12.441 16.798 1.00 93.94 87 ALA A O 1
ATOM 676 N N . VAL A 1 88 ? -13.707 -10.451 16.943 1.00 91.94 88 VAL A N 1
ATOM 677 C CA . VAL A 1 88 ? -14.355 -10.537 15.624 1.00 91.94 88 VAL A CA 1
ATOM 678 C C . VAL A 1 88 ? -13.316 -10.522 14.502 1.00 91.94 88 VAL A C 1
ATOM 680 O O . VAL A 1 88 ? -13.379 -11.359 13.603 1.00 91.94 88 VAL A O 1
ATOM 683 N N . LEU A 1 89 ? -12.324 -9.630 14.575 1.00 91.62 89 LEU A N 1
ATOM 684 C CA . LEU A 1 89 ? -11.243 -9.558 13.587 1.00 91.62 89 LEU A CA 1
ATOM 685 C C . LEU A 1 89 ? -10.409 -10.845 13.559 1.00 91.62 89 LEU A C 1
ATOM 687 O O . LEU A 1 89 ? -10.092 -11.331 12.480 1.00 91.62 89 LEU A O 1
ATOM 691 N N . LYS A 1 90 ? -10.121 -11.441 14.725 1.00 90.62 90 LYS A N 1
ATOM 692 C CA . LYS A 1 90 ? -9.457 -12.752 14.838 1.00 90.62 90 LYS A CA 1
ATOM 693 C C . LYS A 1 90 ? -10.294 -13.875 14.233 1.00 90.62 90 LYS A C 1
ATOM 695 O O . LYS A 1 90 ? -9.753 -14.711 13.519 1.00 90.62 90 LYS A O 1
ATOM 700 N N . GLY A 1 91 ? -11.602 -13.891 14.490 1.00 84.62 91 GLY A N 1
ATOM 701 C CA . GLY A 1 91 ? -12.515 -14.886 13.918 1.00 84.62 91 GLY A CA 1
ATOM 702 C C . GLY A 1 91 ? -12.591 -14.826 12.389 1.00 84.62 91 GLY A C 1
ATOM 703 O O . GLY A 1 91 ? -12.817 -15.847 11.748 1.00 84.62 91 GLY A O 1
ATOM 704 N N . ALA A 1 92 ? -12.350 -13.647 11.810 1.00 80.38 92 ALA A N 1
ATOM 705 C CA . ALA A 1 92 ? -12.294 -13.418 10.369 1.00 80.38 92 ALA A CA 1
ATOM 706 C C . ALA A 1 92 ? -10.865 -13.460 9.783 1.00 80.38 92 ALA A C 1
ATOM 708 O O . ALA A 1 92 ? -10.690 -13.218 8.586 1.00 80.38 92 ALA A O 1
ATOM 709 N N . ALA A 1 93 ? -9.839 -13.739 10.598 1.00 74.88 93 ALA A N 1
ATOM 710 C CA . ALA A 1 93 ? -8.435 -13.622 10.214 1.00 74.88 93 ALA A CA 1
ATOM 711 C C . ALA A 1 93 ? -7.978 -14.793 9.332 1.00 74.88 93 ALA A C 1
ATOM 713 O O . ALA A 1 93 ? -7.284 -15.709 9.767 1.00 74.88 93 ALA A O 1
ATOM 714 N N . HIS A 1 94 ? -8.335 -14.744 8.052 1.00 82.38 94 HIS A N 1
ATOM 715 C CA . HIS A 1 94 ? -7.554 -15.425 7.026 1.00 82.38 94 HIS A CA 1
ATOM 716 C C . HIS A 1 94 ? -6.262 -14.614 6.785 1.00 82.38 94 HIS A C 1
ATOM 718 O O . HIS A 1 94 ? -6.346 -13.387 6.725 1.00 82.38 94 HIS A O 1
ATOM 724 N N . PRO A 1 95 ? -5.081 -15.224 6.556 1.00 80.75 95 PRO A N 1
ATOM 725 C CA . PRO A 1 95 ? -3.832 -14.476 6.321 1.00 80.75 95 PRO A CA 1
ATOM 726 C C . PRO A 1 95 ? -3.905 -13.446 5.178 1.00 80.75 95 PRO A C 1
ATOM 728 O O . PRO A 1 95 ? -3.187 -12.445 5.169 1.00 80.75 95 PRO A O 1
ATOM 731 N N . ASN A 1 96 ? -4.798 -13.699 4.217 1.00 81.12 96 ASN A N 1
ATOM 732 C CA . ASN A 1 96 ? -5.064 -12.842 3.057 1.00 81.12 96 ASN A CA 1
ATOM 733 C C . ASN A 1 96 ? -6.317 -11.956 3.209 1.00 81.12 96 ASN A C 1
ATOM 735 O O . ASN A 1 96 ? -6.593 -11.154 2.313 1.00 81.12 96 ASN A O 1
ATOM 739 N N . ALA A 1 97 ? -7.081 -12.096 4.299 1.00 87.50 97 ALA A N 1
ATOM 740 C CA . ALA A 1 97 ? -8.204 -11.209 4.584 1.00 87.50 97 ALA A CA 1
ATOM 741 C C . ALA A 1 97 ? -7.694 -9.799 4.902 1.00 87.50 97 ALA A C 1
ATOM 743 O O . ALA A 1 97 ? -6.584 -9.608 5.405 1.00 87.50 97 ALA A O 1
ATOM 744 N N . VAL A 1 98 ? -8.518 -8.801 4.587 1.00 90.38 98 VAL A N 1
ATOM 745 C CA . VAL A 1 98 ? -8.237 -7.414 4.953 1.00 90.38 98 VAL A CA 1
ATOM 746 C C . VAL A 1 98 ? -8.592 -7.223 6.421 1.00 90.38 98 VAL A C 1
ATOM 748 O O . VAL A 1 98 ? -9.721 -7.478 6.834 1.00 90.38 98 VAL A O 1
ATOM 751 N N . VAL A 1 99 ? -7.623 -6.772 7.212 1.00 94.31 99 VAL A N 1
ATOM 752 C CA . VAL A 1 99 ? -7.872 -6.264 8.561 1.00 94.31 99 VAL A CA 1
ATOM 753 C C . VAL A 1 99 ? -8.379 -4.835 8.413 1.00 94.31 99 VAL A C 1
ATOM 755 O O . VAL A 1 99 ? -7.597 -3.932 8.131 1.00 94.31 99 VAL A O 1
ATOM 758 N N . ASP A 1 100 ? -9.688 -4.640 8.548 1.00 95.06 100 ASP A N 1
ATOM 759 C CA . ASP A 1 100 ? -10.331 -3.334 8.403 1.00 95.06 100 ASP A CA 1
ATOM 760 C C . ASP A 1 100 ? -10.485 -2.639 9.763 1.00 95.06 100 ASP A C 1
ATOM 762 O O . ASP A 1 100 ? -11.324 -3.004 10.588 1.00 95.06 100 ASP A O 1
ATOM 766 N N . LEU A 1 101 ? -9.659 -1.618 9.981 1.00 96.50 101 LEU A N 1
ATOM 767 C CA . LEU A 1 101 ? -9.721 -0.677 11.098 1.00 96.50 101 LEU A CA 1
ATOM 768 C C . LEU A 1 101 ? -10.149 0.723 10.631 1.00 96.50 101 LEU A C 1
ATOM 770 O O . LEU A 1 101 ? -10.006 1.700 11.373 1.00 96.50 101 LEU A O 1
ATOM 774 N N . SER A 1 102 ? -10.692 0.842 9.419 1.00 96.06 102 SER A N 1
ATOM 775 C CA . SER A 1 102 ? -11.120 2.120 8.870 1.00 96.06 102 SER A CA 1
ATOM 776 C C . SER A 1 102 ? -12.300 2.701 9.648 1.00 96.06 102 SER A C 1
ATOM 778 O O . SER A 1 102 ? -13.222 1.994 10.077 1.00 96.06 102 SER A O 1
ATOM 780 N N . ARG A 1 103 ? -12.279 4.029 9.816 1.00 94.75 103 ARG A N 1
ATOM 781 C CA . ARG A 1 103 ? -13.353 4.830 10.441 1.00 94.75 103 ARG A CA 1
ATOM 782 C C . ARG A 1 103 ? -13.692 4.486 11.895 1.00 94.75 103 ARG A C 1
ATOM 784 O O . ARG A 1 103 ? -14.647 5.047 12.428 1.00 94.75 103 ARG A O 1
ATOM 791 N N . PHE A 1 104 ? -12.947 3.604 12.553 1.00 94.81 104 PHE A N 1
ATOM 792 C CA . PHE A 1 104 ? -13.115 3.413 13.988 1.00 94.81 104 PHE A CA 1
ATOM 793 C C . PHE A 1 104 ? -12.465 4.576 14.753 1.00 94.81 104 PHE A C 1
ATOM 795 O O . PHE A 1 104 ? -11.391 5.042 14.362 1.00 94.81 104 PHE A O 1
ATOM 802 N N . PRO A 1 105 ? -13.062 5.030 15.869 1.00 95.25 105 PRO A N 1
ATOM 803 C CA . PRO A 1 105 ? -12.517 6.093 16.717 1.00 95.25 105 PRO A CA 1
ATOM 804 C C . PRO A 1 105 ? -11.360 5.573 17.599 1.00 95.25 105 PRO A C 1
ATOM 806 O O . PRO A 1 105 ? -11.410 5.648 18.827 1.00 95.25 105 PRO A O 1
ATOM 809 N N . LEU A 1 106 ? -10.344 4.963 16.986 1.00 96.56 106 LEU A N 1
ATOM 810 C CA . LEU A 1 106 ? -9.221 4.341 17.685 1.00 96.56 106 LEU A CA 1
ATOM 811 C C . LEU A 1 106 ? -8.065 5.325 17.849 1.00 96.56 106 LEU A C 1
ATOM 813 O O . LEU A 1 106 ? -7.704 6.049 16.925 1.00 96.56 106 LEU A O 1
ATOM 817 N N . THR A 1 107 ? -7.436 5.298 19.020 1.00 97.44 107 THR A N 1
ATOM 818 C CA . THR A 1 107 ? -6.138 5.943 19.250 1.00 97.44 107 THR A CA 1
ATOM 819 C C . THR A 1 107 ? -4.999 5.124 18.637 1.00 97.44 107 THR A C 1
ATOM 821 O O . THR A 1 107 ? -5.143 3.926 18.389 1.00 97.44 107 THR A O 1
ATOM 824 N N . ALA A 1 108 ? -3.828 5.741 18.462 1.00 98.06 108 ALA A N 1
ATOM 825 C CA . ALA A 1 108 ? -2.644 5.075 17.915 1.00 98.06 108 ALA A CA 1
ATOM 826 C C . ALA A 1 108 ? -2.276 3.806 18.706 1.00 98.06 108 ALA A C 1
ATOM 828 O O . ALA A 1 108 ? -2.086 2.739 18.128 1.00 98.06 108 ALA A O 1
ATOM 829 N N . ASN A 1 109 ? -2.266 3.898 20.039 1.00 97.88 109 ASN A N 1
ATOM 830 C CA . ASN A 1 109 ? -1.944 2.768 20.915 1.00 97.88 109 ASN A CA 1
ATOM 831 C C . ASN A 1 109 ? -2.966 1.631 20.797 1.00 97.88 109 ASN A C 1
ATOM 833 O O . ASN A 1 109 ? -2.589 0.464 20.817 1.00 97.88 109 ASN A O 1
ATOM 837 N N . GLN A 1 110 ? -4.252 1.959 20.646 1.00 97.44 110 GLN A N 1
ATOM 838 C CA . GLN A 1 110 ? -5.297 0.956 20.443 1.00 97.44 110 GLN A CA 1
ATOM 839 C C . GLN A 1 110 ? -5.140 0.243 19.098 1.00 97.44 110 GLN A C 1
ATOM 841 O O . GLN A 1 110 ? -5.250 -0.979 19.060 1.00 97.44 110 GLN A O 1
ATOM 846 N N . ILE A 1 111 ? -4.833 0.976 18.020 1.00 98.06 111 ILE A N 1
ATOM 847 C CA . ILE A 1 111 ? -4.545 0.382 16.706 1.00 98.06 111 ILE A CA 1
ATOM 848 C C . ILE A 1 111 ? -3.377 -0.595 16.834 1.00 98.06 111 ILE A C 1
ATOM 850 O O . ILE A 1 111 ? -3.512 -1.761 16.477 1.00 98.06 111 ILE A O 1
ATOM 854 N N . LEU A 1 112 ? -2.252 -0.150 17.395 1.00 97.81 112 LEU A N 1
ATOM 855 C CA . LEU A 1 112 ? -1.063 -0.991 17.534 1.00 97.81 112 LEU A CA 1
ATOM 856 C C . LEU A 1 112 ? -1.317 -2.228 18.407 1.00 97.81 112 LEU A C 1
ATOM 858 O O . LEU A 1 112 ? -0.886 -3.314 18.032 1.00 97.81 112 LEU A O 1
ATOM 862 N N . SER A 1 113 ? -2.070 -2.086 19.501 1.00 97.44 113 SER A N 1
ATOM 863 C CA . SER A 1 113 ? -2.453 -3.199 20.377 1.00 97.44 113 SER A CA 1
ATOM 864 C C . SER A 1 113 ? -3.342 -4.228 19.668 1.00 97.44 113 SER A C 1
ATOM 866 O O . SER A 1 113 ? -3.099 -5.424 19.806 1.00 97.44 113 SER A O 1
ATOM 868 N N . ILE A 1 114 ? -4.327 -3.795 18.867 1.00 96.50 114 ILE A N 1
ATOM 869 C CA . ILE A 1 114 ? -5.147 -4.718 18.062 1.00 96.50 114 ILE A CA 1
ATOM 870 C C . ILE A 1 114 ? -4.262 -5.475 17.064 1.00 96.50 114 ILE A C 1
ATOM 872 O O . ILE A 1 114 ? -4.368 -6.694 16.937 1.00 96.50 114 ILE A O 1
ATOM 876 N N . LEU A 1 115 ? -3.384 -4.766 16.350 1.00 96.62 115 LEU A N 1
ATOM 877 C CA . LEU A 1 115 ? -2.520 -5.383 15.342 1.00 96.62 115 LEU A CA 1
ATOM 878 C C . LEU A 1 115 ? -1.528 -6.382 15.966 1.00 96.62 115 LEU A C 1
ATOM 880 O O . LEU A 1 115 ? -1.284 -7.444 15.387 1.00 96.62 115 LEU A O 1
ATOM 884 N N . GLU A 1 116 ? -1.015 -6.086 17.163 1.00 96.19 116 GLU A N 1
ATOM 885 C CA . GLU A 1 116 ? -0.126 -6.979 17.914 1.00 96.19 116 GLU A CA 1
ATOM 886 C C . GLU A 1 116 ? -0.832 -8.286 18.291 1.00 96.19 116 GLU A C 1
ATOM 888 O O . GLU A 1 116 ? -0.234 -9.365 18.275 1.00 96.19 116 GLU A O 1
ATOM 893 N N . GLU A 1 117 ? -2.127 -8.208 18.587 1.00 95.81 117 GLU A N 1
ATOM 894 C CA . GLU A 1 117 ? -2.954 -9.367 18.883 1.00 95.81 117 GLU A CA 1
ATOM 895 C C . GLU A 1 117 ? -3.296 -10.217 17.651 1.00 95.81 117 GLU A C 1
ATOM 897 O O . GLU A 1 117 ? -3.487 -11.427 17.797 1.00 95.81 117 GLU A O 1
ATOM 902 N N . LEU A 1 118 ? -3.384 -9.615 16.460 1.00 93.12 118 LEU A N 1
ATOM 903 C CA . LEU A 1 118 ? -3.707 -10.317 15.211 1.00 93.12 118 LEU A CA 1
ATOM 904 C C . LEU A 1 118 ? -2.502 -11.071 14.629 1.00 93.12 118 LEU A C 1
ATOM 906 O O . LEU A 1 118 ? -2.687 -12.151 14.075 1.00 93.12 118 LEU A O 1
ATOM 910 N N . ARG A 1 119 ? -1.282 -10.542 14.812 1.00 88.44 119 ARG A N 1
ATOM 911 C CA . ARG A 1 119 ? 0.045 -11.101 14.447 1.00 88.44 119 ARG A CA 1
ATOM 912 C C . ARG A 1 119 ? 0.305 -11.447 12.977 1.00 88.44 119 ARG A C 1
ATOM 914 O O . ARG A 1 119 ? 1.400 -11.155 12.504 1.00 88.44 119 ARG A O 1
ATOM 921 N N . ASP A 1 120 ? -0.627 -12.077 12.270 1.00 88.44 120 ASP A N 1
ATOM 922 C CA . ASP A 1 120 ? -0.418 -12.596 10.915 1.00 88.44 120 ASP A CA 1
ATOM 923 C C . ASP A 1 120 ? -1.511 -12.104 9.964 1.00 88.44 120 ASP A C 1
ATOM 925 O O . ASP A 1 120 ? -2.532 -12.747 9.733 1.00 88.44 120 ASP A O 1
ATOM 929 N N . PHE A 1 121 ? -1.280 -10.918 9.412 1.00 93.31 121 PHE A N 1
ATOM 930 C CA . PHE A 1 121 ? -2.099 -10.335 8.360 1.00 93.31 121 PHE A CA 1
ATOM 931 C C . PHE A 1 121 ? -1.192 -9.769 7.272 1.00 93.31 121 PHE A C 1
ATOM 933 O O . PHE A 1 121 ? -0.080 -9.303 7.535 1.00 93.31 121 PHE A O 1
ATOM 940 N N . ARG A 1 122 ? -1.676 -9.797 6.031 1.00 94.12 122 ARG A N 1
ATOM 941 C CA . ARG A 1 122 ? -0.957 -9.242 4.875 1.00 94.12 122 ARG A CA 1
ATOM 942 C C . ARG A 1 122 ? -1.584 -7.966 4.333 1.00 94.12 122 ARG A C 1
ATOM 944 O O . ARG A 1 122 ? -0.937 -7.261 3.560 1.00 94.12 122 ARG A O 1
ATOM 951 N N . ARG A 1 123 ? -2.830 -7.671 4.716 1.00 94.06 123 ARG A N 1
ATOM 952 C CA . ARG A 1 123 ? -3.614 -6.548 4.196 1.00 94.06 123 ARG A CA 1
ATOM 953 C C . ARG A 1 123 ? -4.245 -5.772 5.345 1.00 94.06 123 ARG A C 1
ATOM 955 O O . ARG A 1 123 ? -4.958 -6.359 6.153 1.00 94.06 123 ARG A O 1
ATOM 962 N N . LEU A 1 124 ? -3.986 -4.471 5.404 1.00 96.38 124 LEU A N 1
ATOM 963 C CA . LEU A 1 124 ? -4.465 -3.588 6.466 1.00 96.38 124 LEU A CA 1
ATOM 964 C C . LEU A 1 124 ? -5.174 -2.368 5.880 1.00 96.38 124 LEU A C 1
ATOM 966 O O . LEU A 1 124 ? -4.581 -1.626 5.102 1.00 96.38 124 LEU A O 1
ATOM 970 N N . ASP A 1 125 ? -6.415 -2.130 6.286 1.00 97.12 125 ASP A N 1
ATOM 971 C CA . ASP A 1 125 ? -7.118 -0.879 6.016 1.00 97.12 125 ASP A CA 1
ATOM 972 C C . ASP A 1 125 ? -7.195 -0.041 7.291 1.00 97.12 125 ASP A C 1
ATOM 974 O O . ASP A 1 125 ? -7.804 -0.444 8.277 1.00 97.12 125 ASP A O 1
ATOM 978 N N . VAL A 1 126 ? -6.558 1.127 7.281 1.00 97.94 126 VAL A N 1
ATOM 979 C CA . VAL A 1 126 ? -6.624 2.121 8.363 1.00 97.94 126 VAL A CA 1
ATOM 980 C C . VAL A 1 126 ? -7.109 3.470 7.834 1.00 97.94 126 VAL A C 1
ATOM 982 O O . VAL A 1 126 ? -6.861 4.512 8.441 1.00 97.94 126 VAL A O 1
ATOM 985 N N . SER A 1 127 ? -7.799 3.465 6.692 1.00 97.31 127 SER A N 1
ATOM 986 C CA . SER A 1 127 ? -8.287 4.682 6.060 1.00 97.31 127 SER A CA 1
ATOM 987 C C . SER A 1 127 ? -9.222 5.470 6.980 1.00 97.31 127 SER A C 1
ATOM 989 O O . SER A 1 127 ? -9.948 4.930 7.821 1.00 97.31 127 SER A O 1
ATOM 991 N N . HIS A 1 128 ? -9.194 6.792 6.821 1.00 97.00 128 HIS A N 1
ATOM 992 C CA . HIS A 1 128 ? -9.908 7.757 7.655 1.00 97.00 128 HIS A CA 1
ATOM 993 C C . HIS A 1 128 ? -9.506 7.762 9.143 1.00 97.00 128 HIS A C 1
ATOM 995 O O . HIS A 1 128 ? -10.202 8.379 9.950 1.00 97.00 128 HIS A O 1
ATOM 1001 N N . SER A 1 129 ? -8.400 7.120 9.531 1.00 97.38 129 SER A N 1
ATOM 1002 C CA . SER A 1 129 ? -7.916 7.169 10.910 1.00 97.38 129 SER A CA 1
ATOM 1003 C C . SER A 1 129 ? -7.017 8.383 11.147 1.00 97.38 129 SER A C 1
ATOM 1005 O O . SER A 1 129 ? -5.888 8.450 10.665 1.00 97.38 129 SER A O 1
ATOM 1007 N N . GLN A 1 130 ? -7.493 9.335 11.955 1.00 97.31 130 GLN A N 1
ATOM 1008 C CA . GLN A 1 130 ? -6.701 10.507 12.365 1.00 97.31 130 GLN A CA 1
ATOM 1009 C C . GLN A 1 130 ? -5.554 10.155 13.322 1.00 97.31 130 GLN A C 1
ATOM 1011 O O . GLN A 1 130 ? -4.680 10.978 13.567 1.00 97.31 130 GLN A O 1
ATOM 1016 N N . ALA A 1 131 ? -5.551 8.937 13.865 1.00 97.88 131 ALA A N 1
ATOM 1017 C CA . ALA A 1 131 ? -4.498 8.458 14.747 1.00 97.88 131 ALA A CA 1
ATOM 1018 C C . ALA A 1 131 ? -3.296 7.861 13.998 1.00 97.88 131 ALA A C 1
ATOM 1020 O O . ALA A 1 131 ? -2.282 7.576 14.630 1.00 97.88 131 ALA A O 1
ATOM 1021 N N . VAL A 1 132 ? -3.402 7.633 12.683 1.00 98.25 132 VAL A N 1
ATOM 1022 C CA . VAL A 1 132 ? -2.320 7.056 11.874 1.00 98.25 132 VAL A CA 1
ATOM 1023 C C . VAL A 1 132 ? -1.534 8.176 11.203 1.00 98.25 132 VAL A C 1
ATOM 1025 O O . VAL A 1 132 ? -1.769 8.522 10.049 1.00 98.25 132 VAL A O 1
ATOM 1028 N N . ASP A 1 133 ? -0.608 8.755 11.960 1.00 97.50 133 ASP A N 1
ATOM 1029 C CA . ASP A 1 133 ? 0.391 9.696 11.454 1.00 97.50 133 ASP A CA 1
ATOM 1030 C C . ASP A 1 133 ? 1.625 8.970 10.872 1.00 97.50 133 ASP A C 1
ATOM 1032 O O . ASP A 1 133 ? 1.689 7.736 10.811 1.00 97.50 133 ASP A O 1
ATOM 1036 N N . ASN A 1 134 ? 2.633 9.741 10.450 1.00 97.12 134 ASN A N 1
ATOM 1037 C CA . ASN A 1 134 ? 3.891 9.215 9.912 1.00 97.12 134 ASN A CA 1
ATOM 1038 C C . ASN A 1 134 ? 4.618 8.280 10.909 1.00 97.12 134 ASN A C 1
ATOM 1040 O O . ASN A 1 134 ? 5.162 7.243 10.520 1.00 97.12 134 ASN A O 1
ATOM 1044 N N . HIS A 1 135 ? 4.584 8.580 12.212 1.00 97.50 135 HIS A N 1
ATOM 1045 C CA . HIS A 1 135 ? 5.236 7.751 13.229 1.00 97.50 135 HIS A CA 1
ATOM 1046 C C . HIS A 1 135 ? 4.552 6.391 13.384 1.00 97.50 135 HIS A C 1
ATOM 1048 O O . HIS A 1 135 ? 5.234 5.361 13.422 1.00 97.50 135 HIS A O 1
ATOM 1054 N N . VAL A 1 136 ? 3.220 6.373 13.442 1.00 98.19 136 VAL A N 1
ATOM 1055 C CA . VAL A 1 136 ? 2.430 5.139 13.536 1.00 98.19 136 VAL A CA 1
ATOM 1056 C C . VAL A 1 136 ? 2.566 4.316 12.261 1.00 98.19 136 VAL A C 1
ATOM 1058 O O . VAL A 1 136 ? 2.805 3.111 12.338 1.00 98.19 136 VAL A O 1
ATOM 1061 N N . PHE A 1 137 ? 2.498 4.950 11.089 1.00 97.81 137 PHE A N 1
ATOM 1062 C CA . PHE A 1 137 ? 2.702 4.278 9.806 1.00 97.81 137 PHE A CA 1
ATOM 1063 C C . PHE A 1 137 ? 4.085 3.620 9.719 1.00 97.81 137 PHE A C 1
ATOM 1065 O O . PHE A 1 137 ? 4.193 2.428 9.419 1.00 97.81 137 PHE A O 1
ATOM 1072 N N . LEU A 1 138 ? 5.149 4.344 10.081 1.00 96.88 138 LEU A N 1
ATOM 1073 C CA . LEU A 1 138 ? 6.498 3.785 10.136 1.00 96.88 138 LEU A CA 1
ATOM 1074 C C . LEU A 1 138 ? 6.608 2.640 11.151 1.00 96.88 138 LEU A C 1
ATOM 1076 O O . LEU A 1 138 ? 7.295 1.652 10.884 1.00 96.88 138 LEU A O 1
ATOM 1080 N N . HIS A 1 139 ? 5.952 2.747 12.309 1.00 97.38 139 HIS A N 1
ATOM 1081 C CA . HIS A 1 139 ? 5.912 1.663 13.287 1.00 97.38 139 HIS A CA 1
ATOM 1082 C C . HIS A 1 139 ? 5.252 0.411 12.694 1.00 97.38 139 HIS A C 1
ATOM 1084 O O . HIS A 1 139 ? 5.813 -0.676 12.803 1.00 97.38 139 HIS A O 1
ATOM 1090 N N . ILE A 1 140 ? 4.126 0.556 11.989 1.00 97.50 140 ILE A N 1
ATOM 1091 C CA . ILE A 1 140 ? 3.439 -0.550 11.309 1.00 97.50 140 ILE A CA 1
ATOM 1092 C C . ILE A 1 140 ? 4.377 -1.230 10.296 1.00 97.50 140 ILE A C 1
ATOM 1094 O O . ILE A 1 140 ? 4.579 -2.442 10.373 1.00 97.50 140 ILE A O 1
ATOM 1098 N N . LEU A 1 141 ? 5.034 -0.473 9.409 1.00 95.88 141 LEU A N 1
ATOM 1099 C CA . LEU A 1 141 ? 5.991 -1.031 8.435 1.00 95.88 141 LEU A CA 1
ATOM 1100 C C . LEU A 1 141 ? 7.213 -1.695 9.105 1.00 95.88 141 LEU A C 1
ATOM 1102 O O . LEU A 1 141 ? 7.824 -2.642 8.590 1.00 95.88 141 LEU A O 1
ATOM 1106 N N . LYS A 1 142 ? 7.623 -1.198 10.277 1.00 95.62 142 LYS A N 1
ATOM 1107 C CA . LYS A 1 142 ? 8.724 -1.783 11.050 1.00 95.62 142 LYS A CA 1
ATOM 1108 C C . LYS A 1 142 ? 8.326 -3.101 11.702 1.00 95.62 142 LYS A C 1
ATOM 1110 O O . LYS A 1 142 ? 9.114 -4.040 11.620 1.00 95.62 142 LYS A O 1
ATOM 1115 N N . THR A 1 143 ? 7.139 -3.173 12.282 1.00 96.06 143 THR A N 1
ATOM 1116 C CA . THR A 1 143 ? 6.680 -4.324 13.062 1.00 96.06 143 THR A CA 1
ATOM 1117 C C . THR A 1 143 ? 6.174 -5.457 12.165 1.00 96.06 143 THR A C 1
ATOM 1119 O O . THR A 1 143 ? 6.553 -6.610 12.358 1.00 96.06 143 THR A O 1
ATOM 1122 N N . TYR A 1 144 ? 5.399 -5.150 11.121 1.00 95.38 144 TYR A N 1
ATOM 1123 C CA . TYR A 1 144 ? 4.688 -6.156 10.324 1.00 95.38 144 TYR A CA 1
ATOM 1124 C C . TYR A 1 144 ? 5.369 -6.415 8.975 1.00 95.38 144 TYR A C 1
ATOM 1126 O O . TYR A 1 144 ? 4.935 -5.947 7.929 1.00 95.38 144 TYR A O 1
ATOM 1134 N N . LYS A 1 145 ? 6.445 -7.214 8.978 1.00 93.50 145 LYS A N 1
ATOM 1135 C CA . LYS A 1 145 ? 7.255 -7.522 7.772 1.00 93.50 145 LYS A CA 1
ATOM 1136 C C . LYS A 1 145 ? 6.541 -8.303 6.671 1.00 93.50 145 LYS A C 1
ATOM 1138 O O . LYS A 1 145 ? 7.039 -8.370 5.554 1.00 93.50 145 LYS A O 1
ATOM 1143 N N . ARG A 1 146 ? 5.405 -8.917 6.997 1.00 92.38 146 ARG A N 1
ATOM 1144 C CA . ARG A 1 146 ? 4.558 -9.655 6.052 1.00 92.38 146 ARG A CA 1
ATOM 1145 C C . ARG A 1 146 ? 3.461 -8.790 5.436 1.00 92.38 146 ARG A C 1
ATOM 1147 O O . ARG A 1 146 ? 2.718 -9.281 4.589 1.00 92.38 146 ARG A O 1
ATOM 1154 N N . LEU A 1 147 ? 3.345 -7.534 5.866 1.00 94.00 147 LEU A N 1
ATOM 1155 C CA . LEU A 1 147 ? 2.406 -6.591 5.287 1.00 94.00 147 LEU A CA 1
ATOM 1156 C C . LEU A 1 147 ? 2.770 -6.367 3.817 1.00 94.00 147 LEU A C 1
ATOM 1158 O O . LEU A 1 147 ? 3.908 -6.010 3.509 1.00 94.00 147 LEU A O 1
ATOM 1162 N N . ARG A 1 148 ? 1.787 -6.594 2.944 1.00 93.31 148 ARG A N 1
ATOM 1163 C CA . ARG A 1 148 ? 1.879 -6.454 1.486 1.00 93.31 148 ARG A CA 1
ATOM 1164 C C . ARG A 1 148 ? 0.969 -5.346 0.964 1.00 93.31 148 ARG A C 1
ATOM 1166 O O . ARG A 1 148 ? 1.334 -4.638 0.037 1.00 93.31 148 ARG A O 1
ATOM 1173 N N . TRP A 1 149 ? -0.189 -5.144 1.585 1.00 94.00 149 TRP A N 1
ATOM 1174 C CA . TRP A 1 149 ? -1.170 -4.146 1.162 1.00 94.00 149 TRP A CA 1
ATOM 1175 C C . TRP A 1 149 ? -1.564 -3.260 2.339 1.00 94.00 149 TRP A C 1
ATOM 1177 O O . TRP A 1 149 ? -1.930 -3.774 3.400 1.00 94.00 149 TRP A O 1
ATOM 1187 N N . ILE A 1 150 ? -1.532 -1.941 2.157 1.00 96.56 150 ILE A N 1
ATOM 1188 C CA . ILE A 1 150 ? -2.003 -1.001 3.173 1.00 96.56 150 ILE A CA 1
ATOM 1189 C C . ILE A 1 150 ? -2.812 0.147 2.569 1.00 96.56 150 ILE A C 1
ATOM 1191 O O . ILE A 1 150 ? -2.399 0.775 1.593 1.00 96.56 150 ILE A O 1
ATOM 1195 N N . ASN A 1 151 ? -3.965 0.438 3.168 1.00 96.75 151 ASN A N 1
ATOM 1196 C CA . ASN A 1 151 ? -4.791 1.589 2.828 1.00 96.75 151 ASN A CA 1
ATOM 1197 C C . ASN A 1 151 ? -4.681 2.672 3.905 1.00 96.75 151 ASN A C 1
ATOM 1199 O O . ASN A 1 151 ? -5.102 2.468 5.042 1.00 96.75 151 ASN A O 1
ATOM 1203 N N . ILE A 1 152 ? -4.113 3.818 3.523 1.00 97.69 152 ILE A N 1
ATOM 1204 C CA . ILE A 1 152 ? -3.920 5.007 4.367 1.00 97.69 152 ILE A CA 1
ATOM 1205 C C . ILE A 1 152 ? -4.643 6.232 3.785 1.00 97.69 152 ILE A C 1
ATOM 1207 O O . ILE A 1 152 ? -4.252 7.377 4.020 1.00 97.69 152 ILE A O 1
ATOM 1211 N N . LEU A 1 153 ? -5.696 6.016 2.990 1.00 96.19 153 LEU A N 1
ATOM 1212 C CA . LEU A 1 153 ? -6.508 7.106 2.455 1.00 96.19 153 LEU A CA 1
ATOM 1213 C C . LEU A 1 153 ? -7.105 7.943 3.589 1.00 96.19 153 LEU A C 1
ATOM 1215 O O . LEU A 1 153 ? -7.676 7.409 4.536 1.00 96.19 153 LEU A O 1
ATOM 1219 N N . HIS A 1 154 ? -7.020 9.267 3.463 1.00 96.94 154 HIS A N 1
ATOM 1220 C CA . HIS A 1 154 ? -7.535 10.223 4.451 1.00 96.94 154 HIS A CA 1
ATOM 1221 C C . HIS A 1 154 ? -6.907 10.119 5.858 1.00 96.94 154 HIS A C 1
ATOM 1223 O O . HIS A 1 154 ? -7.520 10.558 6.833 1.00 96.94 154 HIS A O 1
ATOM 1229 N N . CYS A 1 155 ? -5.695 9.572 5.968 1.00 97.81 155 CYS A N 1
ATOM 1230 C CA . CYS A 1 155 ? -4.850 9.697 7.157 1.00 97.81 155 CYS A CA 1
ATOM 1231 C C . CYS A 1 155 ? -4.038 11.012 7.115 1.00 97.81 155 CYS A C 1
ATOM 1233 O O . CYS A 1 155 ? -3.816 11.548 6.026 1.00 97.81 155 CYS A O 1
ATOM 1235 N N . PRO A 1 156 ? -3.567 11.541 8.260 1.00 97.69 156 PRO A N 1
ATOM 1236 C CA . PRO A 1 156 ? -2.713 12.732 8.331 1.00 97.69 156 PRO A CA 1
ATOM 1237 C C . PRO A 1 156 ? -1.254 12.419 7.944 1.00 97.69 156 PRO A C 1
ATOM 1239 O O . PRO A 1 156 ? -0.322 12.685 8.698 1.00 97.69 156 PRO A O 1
ATOM 1242 N N . ILE A 1 157 ? -1.062 11.821 6.769 1.00 97.69 157 ILE A N 1
ATOM 1243 C CA . ILE A 1 157 ? 0.242 11.528 6.170 1.00 97.69 157 ILE A CA 1
ATOM 1244 C C . ILE A 1 157 ? 0.299 12.321 4.872 1.00 97.69 157 ILE A C 1
ATOM 1246 O O . ILE A 1 157 ? -0.550 12.144 4.000 1.00 97.69 157 ILE A O 1
ATOM 1250 N N . SER A 1 158 ? 1.253 13.237 4.756 1.00 96.62 158 SER A N 1
ATOM 1251 C CA . SER A 1 158 ? 1.415 14.032 3.542 1.00 96.62 158 SER A CA 1
ATOM 1252 C C . SER A 1 158 ? 2.219 13.282 2.474 1.00 96.62 158 SER A C 1
ATOM 1254 O O . SER A 1 158 ? 2.896 12.284 2.729 1.00 96.62 158 SER A O 1
ATOM 1256 N N . THR A 1 159 ? 2.179 13.791 1.242 1.00 95.19 159 THR A N 1
ATOM 1257 C CA . THR A 1 159 ? 3.060 13.324 0.163 1.00 95.19 159 THR A CA 1
ATOM 1258 C C . THR A 1 159 ? 4.540 13.491 0.530 1.00 95.19 159 THR A C 1
ATOM 1260 O O . THR A 1 159 ? 5.335 12.596 0.243 1.00 95.19 159 THR A O 1
ATOM 1263 N N . ASP A 1 160 ? 4.897 14.589 1.206 1.00 96.06 160 ASP A N 1
ATOM 1264 C CA . ASP A 1 160 ? 6.270 14.860 1.644 1.00 96.06 160 ASP A CA 1
ATOM 1265 C C . ASP A 1 160 ? 6.719 13.898 2.750 1.00 96.06 160 ASP A C 1
ATOM 1267 O O . ASP A 1 160 ? 7.848 13.413 2.701 1.00 96.06 160 ASP A O 1
ATOM 1271 N N . ASP A 1 161 ? 5.826 13.531 3.678 1.00 96.75 161 ASP A N 1
ATOM 1272 C C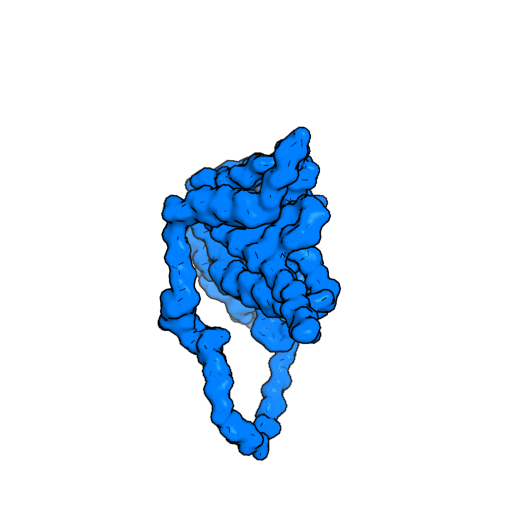A . ASP A 1 161 ? 6.111 12.520 4.707 1.00 96.75 161 ASP A CA 1
ATOM 1273 C C . ASP A 1 161 ? 6.491 11.174 4.078 1.00 96.75 161 ASP A C 1
ATOM 1275 O O . ASP A 1 161 ? 7.492 10.563 4.457 1.00 96.75 161 ASP A O 1
ATOM 1279 N N . LEU A 1 162 ? 5.712 10.710 3.091 1.00 95.81 162 LEU A N 1
ATOM 1280 C CA . LEU A 1 162 ? 6.002 9.458 2.384 1.00 95.81 162 LEU A CA 1
ATOM 1281 C C . LEU A 1 162 ? 7.309 9.539 1.600 1.00 95.81 162 LEU A C 1
ATOM 1283 O O . LEU A 1 162 ? 8.115 8.611 1.658 1.00 95.81 162 LEU A O 1
ATOM 1287 N N . LYS A 1 163 ? 7.536 10.649 0.893 1.00 95.12 163 LYS A N 1
ATOM 1288 C CA . LYS A 1 163 ? 8.772 10.896 0.148 1.00 95.12 163 LYS A CA 1
ATOM 1289 C C . LYS A 1 163 ? 9.991 10.856 1.071 1.00 95.12 163 LYS A C 1
ATOM 1291 O O . LYS A 1 163 ? 10.979 10.185 0.763 1.00 95.12 163 LYS A O 1
ATOM 1296 N N . GLU A 1 164 ? 9.920 11.540 2.210 1.00 96.00 164 GLU A N 1
ATOM 1297 C CA . GLU A 1 164 ? 10.977 11.557 3.218 1.00 96.00 164 GLU A CA 1
ATOM 1298 C C . GLU A 1 164 ? 11.224 10.148 3.770 1.00 96.00 164 GLU A C 1
ATOM 1300 O O . GLU A 1 164 ? 12.371 9.703 3.849 1.00 96.00 164 GLU A O 1
ATOM 1305 N N . LEU A 1 165 ? 10.156 9.416 4.094 1.00 95.25 165 LEU A N 1
ATOM 1306 C CA . LEU A 1 165 ? 10.238 8.064 4.638 1.00 95.25 165 LEU A CA 1
ATOM 1307 C C . LEU A 1 165 ? 10.888 7.080 3.661 1.00 95.25 165 LEU A C 1
ATOM 1309 O O . LEU A 1 165 ? 11.754 6.294 4.049 1.00 95.25 165 LEU A O 1
ATOM 1313 N N . MET A 1 166 ? 10.500 7.150 2.390 1.00 94.00 166 MET A N 1
ATOM 1314 C CA . MET A 1 166 ? 11.034 6.308 1.323 1.00 94.00 166 MET A CA 1
ATOM 1315 C C . MET A 1 166 ? 12.483 6.647 0.981 1.00 94.00 166 MET A C 1
ATOM 1317 O O . MET A 1 166 ? 13.257 5.744 0.679 1.00 94.00 166 MET A O 1
ATOM 1321 N N . THR A 1 167 ? 12.870 7.920 1.085 1.00 93.44 167 THR A N 1
ATOM 1322 C CA . THR A 1 167 ? 14.272 8.341 0.943 1.00 93.44 167 THR A CA 1
ATOM 1323 C C . THR A 1 167 ? 15.122 7.810 2.098 1.00 93.44 167 THR A C 1
ATOM 1325 O O . THR A 1 167 ? 16.221 7.305 1.886 1.00 93.44 167 THR A O 1
ATOM 1328 N N . LYS A 1 168 ? 14.621 7.914 3.336 1.00 95.06 168 LYS A N 1
ATOM 1329 C CA . LYS A 1 168 ? 15.379 7.564 4.547 1.00 95.06 168 LYS A CA 1
ATOM 1330 C C . LYS A 1 168 ? 15.498 6.061 4.792 1.00 95.06 168 LYS A C 1
ATOM 1332 O O . LYS A 1 168 ? 16.532 5.619 5.284 1.00 95.06 168 LYS A O 1
ATOM 1337 N N . ASP A 1 169 ? 14.454 5.281 4.515 1.00 93.50 169 ASP A N 1
ATOM 1338 C CA . ASP A 1 169 ? 14.422 3.837 4.795 1.00 93.50 169 ASP A CA 1
ATOM 1339 C C . ASP A 1 169 ? 13.714 3.053 3.666 1.00 93.50 169 ASP A C 1
ATOM 1341 O O . ASP A 1 169 ? 12.679 2.412 3.893 1.00 93.50 169 ASP A O 1
ATOM 1345 N N . PRO A 1 170 ? 14.261 3.060 2.430 1.00 91.25 170 PRO A N 1
ATOM 1346 C CA . PRO A 1 170 ? 13.629 2.427 1.264 1.00 91.25 170 PRO A CA 1
ATOM 1347 C C . PRO A 1 170 ? 13.423 0.915 1.436 1.00 91.25 170 PRO A C 1
ATOM 1349 O O . PRO A 1 170 ? 12.525 0.318 0.845 1.00 91.25 170 PRO A O 1
ATOM 1352 N N . GLN A 1 171 ? 14.228 0.271 2.288 1.00 90.25 171 GLN A N 1
ATOM 1353 C CA . GLN A 1 171 ? 14.154 -1.165 2.564 1.00 90.25 171 GLN A CA 1
ATOM 1354 C C . GLN A 1 171 ? 12.809 -1.588 3.170 1.00 90.25 171 GLN A C 1
ATOM 1356 O O . GLN A 1 171 ? 12.396 -2.735 3.005 1.00 90.25 171 GLN A O 1
ATOM 1361 N N . ARG A 1 172 ? 12.104 -0.683 3.863 1.00 91.50 172 ARG A N 1
ATOM 1362 C CA . ARG A 1 172 ? 10.798 -0.977 4.487 1.00 91.50 172 ARG A CA 1
ATOM 1363 C C . ARG A 1 172 ? 9.684 -1.200 3.482 1.00 91.50 172 ARG A C 1
ATOM 1365 O O . ARG A 1 172 ? 8.702 -1.847 3.821 1.00 91.50 172 ARG A O 1
ATOM 1372 N N . PHE A 1 173 ? 9.851 -0.693 2.270 1.00 92.75 173 PHE A N 1
ATOM 1373 C CA . PHE A 1 173 ? 8.838 -0.746 1.229 1.00 92.75 173 PHE A CA 1
ATOM 1374 C C . PHE A 1 173 ? 8.980 -1.979 0.328 1.00 92.75 173 PHE A C 1
ATOM 1376 O O . PHE A 1 173 ? 8.102 -2.238 -0.482 1.00 92.75 173 PHE A O 1
ATOM 1383 N N . ARG A 1 174 ? 10.039 -2.785 0.499 1.00 88.12 174 ARG A N 1
ATOM 1384 C CA . ARG A 1 174 ? 10.322 -3.968 -0.338 1.00 88.12 174 ARG A CA 1
ATOM 1385 C C . ARG A 1 174 ? 9.357 -5.139 -0.159 1.00 88.12 174 ARG A C 1
ATOM 1387 O O . ARG A 1 174 ? 9.354 -6.050 -0.976 1.00 88.12 174 ARG A O 1
ATOM 1394 N N . SER A 1 175 ? 8.604 -5.177 0.938 1.00 88.06 175 SER A N 1
ATOM 1395 C CA . SER A 1 175 ? 7.551 -6.182 1.140 1.00 88.06 175 SER A CA 1
ATOM 1396 C C . SER A 1 175 ? 6.176 -5.673 0.720 1.00 88.06 175 SER A C 1
ATOM 1398 O O . SER A 1 175 ? 5.227 -6.450 0.715 1.00 88.06 175 SER A O 1
ATOM 1400 N N . ILE A 1 176 ? 6.061 -4.379 0.409 1.00 91.44 176 ILE A N 1
ATOM 1401 C CA . ILE A 1 176 ? 4.794 -3.725 0.122 1.00 91.44 176 ILE A CA 1
ATOM 1402 C C . ILE A 1 176 ? 4.538 -3.789 -1.381 1.00 91.44 176 ILE A C 1
ATOM 1404 O O . ILE A 1 176 ? 5.320 -3.298 -2.188 1.00 91.44 176 ILE A O 1
ATOM 1408 N N . GLU A 1 177 ? 3.415 -4.395 -1.734 1.00 89.44 177 GLU A N 1
ATOM 1409 C CA . GLU A 1 177 ? 2.871 -4.490 -3.088 1.00 89.44 177 GLU A CA 1
ATOM 1410 C C . GLU A 1 177 ? 1.979 -3.282 -3.394 1.00 89.44 177 GLU A C 1
ATOM 1412 O O . GLU A 1 177 ? 1.980 -2.748 -4.499 1.00 89.44 177 GLU A O 1
ATOM 1417 N N . THR A 1 178 ? 1.217 -2.807 -2.403 1.00 89.44 178 THR A N 1
ATOM 1418 C CA . THR A 1 178 ? 0.273 -1.699 -2.588 1.00 89.44 178 THR A CA 1
ATOM 1419 C C . THR A 1 178 ? 0.232 -0.760 -1.392 1.00 89.44 178 THR A C 1
ATOM 1421 O O . THR A 1 178 ? 0.049 -1.194 -0.252 1.00 89.44 178 THR A O 1
ATOM 1424 N N . ILE A 1 179 ? 0.267 0.542 -1.681 1.00 93.81 179 ILE A N 1
ATOM 1425 C CA . ILE A 1 179 ? -0.091 1.605 -0.741 1.00 93.81 179 ILE A CA 1
ATOM 1426 C C . ILE A 1 179 ? -1.202 2.442 -1.366 1.00 93.81 179 ILE A C 1
ATOM 1428 O O . ILE A 1 179 ? -0.975 3.121 -2.367 1.00 93.81 179 ILE A O 1
ATOM 1432 N N . LEU A 1 180 ? -2.395 2.435 -0.769 1.00 93.12 180 LEU A N 1
ATOM 1433 C CA . LEU A 1 180 ? -3.460 3.349 -1.178 1.00 93.12 180 LEU A CA 1
ATOM 1434 C C . LEU A 1 180 ? -3.277 4.689 -0.465 1.00 93.12 180 LEU A C 1
ATOM 1436 O O . LEU A 1 180 ? -3.602 4.840 0.713 1.00 93.12 180 LEU A O 1
ATOM 1440 N N . HIS A 1 181 ? -2.731 5.652 -1.201 1.00 94.69 181 HIS A N 1
ATOM 1441 C CA . HIS A 1 181 ? -2.498 7.024 -0.766 1.00 94.69 181 HIS A CA 1
ATOM 1442 C C . HIS A 1 181 ? -2.643 7.971 -1.969 1.00 94.69 181 HIS A C 1
ATOM 1444 O O . HIS A 1 181 ? -2.240 7.581 -3.068 1.00 94.69 181 HIS A O 1
ATOM 1450 N N . PRO A 1 182 ? -3.147 9.214 -1.812 1.00 92.25 182 PRO A N 1
ATOM 1451 C CA . PRO A 1 182 ? -3.346 10.128 -2.941 1.00 92.25 182 PRO A CA 1
ATOM 1452 C C . PRO A 1 182 ? -2.104 10.322 -3.822 1.00 92.25 182 PRO A C 1
ATOM 1454 O O . PRO A 1 182 ? -2.238 10.380 -5.038 1.00 92.25 182 PRO A O 1
ATOM 1457 N N . ALA A 1 183 ? -0.902 10.321 -3.234 1.00 90.19 183 ALA A N 1
ATOM 1458 C CA . ALA A 1 183 ? 0.368 10.428 -3.967 1.00 90.19 183 ALA A CA 1
ATOM 1459 C C . ALA A 1 183 ? 0.582 9.350 -5.051 1.00 90.19 183 ALA A C 1
ATOM 1461 O O . ALA A 1 183 ? 1.322 9.591 -5.998 1.00 90.19 183 ALA A O 1
ATOM 1462 N N . PHE A 1 184 ? -0.054 8.180 -4.927 1.00 87.50 184 PHE A N 1
ATOM 1463 C CA . PHE A 1 184 ? 0.111 7.053 -5.854 1.00 87.50 184 PHE A CA 1
ATOM 1464 C C . PHE A 1 184 ? -1.103 6.826 -6.767 1.00 87.50 184 PHE A C 1
ATOM 1466 O O . PHE A 1 184 ? -1.063 5.957 -7.636 1.00 87.50 184 PHE A O 1
ATOM 1473 N N . LEU A 1 185 ? -2.181 7.599 -6.585 1.00 83.50 185 LEU A N 1
ATOM 1474 C CA . LEU A 1 185 ? -3.444 7.439 -7.320 1.00 83.50 185 LEU A CA 1
ATOM 1475 C C . LEU A 1 185 ? -3.644 8.471 -8.440 1.00 83.50 185 LEU A C 1
ATOM 1477 O O . LEU A 1 185 ? -4.584 8.356 -9.220 1.00 83.50 185 LEU A O 1
ATOM 1481 N N . THR A 1 186 ? -2.777 9.480 -8.547 1.00 76.25 186 THR A N 1
ATOM 1482 C CA . THR A 1 186 ? -2.879 10.560 -9.550 1.00 76.25 186 THR A CA 1
ATOM 1483 C C . THR A 1 186 ? -2.449 10.145 -10.956 1.00 76.25 186 THR A C 1
ATOM 1485 O O . THR A 1 186 ? -2.638 10.900 -11.908 1.00 76.25 186 THR A O 1
ATOM 1488 N N . GLY A 1 187 ? -1.814 8.982 -11.103 1.00 70.12 187 GLY A N 1
ATOM 1489 C CA . GLY A 1 187 ? -1.212 8.547 -12.362 1.00 70.12 187 GLY A CA 1
ATOM 1490 C C . GLY A 1 187 ? 0.033 9.291 -12.803 1.00 70.12 187 GLY A C 1
ATOM 1491 O O . GLY A 1 187 ? 0.546 9.039 -13.891 1.00 70.12 187 GLY A O 1
ATOM 1492 N N . LYS A 1 188 ? 0.538 10.180 -11.950 1.00 79.31 188 LYS A N 1
ATOM 1493 C CA . LYS A 1 188 ? 1.807 10.865 -12.137 1.00 79.31 188 LYS A CA 1
ATOM 1494 C C . LYS A 1 188 ? 2.524 10.895 -10.801 1.00 79.31 188 LYS A C 1
ATOM 1496 O O . LYS A 1 188 ? 2.153 11.667 -9.916 1.00 79.31 188 LYS A O 1
ATOM 1501 N N . LEU A 1 189 ? 3.526 10.032 -10.664 1.00 81.56 189 LEU A N 1
ATOM 1502 C CA . LEU A 1 189 ? 4.446 10.099 -9.541 1.00 81.56 189 LEU A CA 1
ATOM 1503 C C . LEU A 1 189 ? 5.250 11.410 -9.650 1.00 81.56 189 LEU A C 1
ATOM 1505 O O . LEU A 1 189 ? 5.726 11.711 -10.748 1.00 81.56 189 LEU A O 1
ATOM 1509 N N . PRO A 1 190 ? 5.395 12.197 -8.570 1.00 84.06 190 PRO A N 1
ATOM 1510 C CA . PRO A 1 190 ? 6.251 13.380 -8.582 1.00 84.06 190 PRO A CA 1
ATOM 1511 C C . PRO A 1 190 ? 7.680 13.041 -9.036 1.00 84.06 190 PRO A C 1
ATOM 1513 O O . PRO A 1 190 ? 8.211 11.989 -8.682 1.00 84.06 190 PRO A O 1
ATOM 1516 N N . ALA A 1 191 ? 8.314 13.919 -9.817 1.00 85.12 191 ALA A N 1
ATOM 1517 C CA . ALA A 1 191 ? 9.644 13.662 -10.389 1.00 85.12 191 ALA A CA 1
ATOM 1518 C C . ALA A 1 191 ? 10.738 13.447 -9.322 1.00 85.12 191 ALA A C 1
ATOM 1520 O O . ALA A 1 191 ? 11.744 12.781 -9.563 1.00 85.12 191 ALA A O 1
ATOM 1521 N N . ASP A 1 192 ? 10.526 14.009 -8.135 1.00 86.88 192 ASP A N 1
ATOM 1522 C CA . ASP A 1 192 ? 11.394 13.954 -6.966 1.00 86.88 192 ASP A CA 1
ATOM 1523 C C . ASP A 1 192 ? 11.066 12.799 -6.005 1.00 86.88 192 ASP A C 1
ATOM 1525 O O . ASP A 1 192 ? 11.693 12.683 -4.949 1.00 86.88 192 ASP A O 1
ATOM 1529 N N . PHE A 1 193 ? 10.093 11.946 -6.334 1.00 88.94 193 PHE A N 1
ATOM 1530 C CA . PHE A 1 193 ? 9.790 10.770 -5.529 1.00 88.94 193 PHE A CA 1
ATOM 1531 C C . PHE A 1 193 ? 10.892 9.709 -5.683 1.00 88.94 193 PHE A C 1
ATOM 1533 O O . PHE A 1 193 ? 11.368 9.483 -6.800 1.00 88.94 193 PHE A O 1
ATOM 1540 N N . PRO A 1 194 ? 11.288 9.014 -4.600 1.00 88.75 194 PRO A N 1
ATOM 1541 C CA . PRO A 1 194 ? 12.269 7.941 -4.679 1.00 88.75 194 PRO A CA 1
ATOM 1542 C C . PRO A 1 194 ? 11.858 6.876 -5.694 1.00 88.75 194 PRO A C 1
ATOM 1544 O O . PRO A 1 194 ? 10.751 6.338 -5.642 1.00 88.75 194 PRO A O 1
ATOM 1547 N N . LYS A 1 195 ? 12.772 6.572 -6.615 1.00 88.25 195 LYS A N 1
ATOM 1548 C CA . LYS A 1 195 ? 12.592 5.578 -7.674 1.00 88.25 195 LYS A CA 1
ATOM 1549 C C . LYS A 1 195 ? 13.239 4.272 -7.207 1.00 88.25 195 LYS A C 1
ATOM 1551 O O . LYS A 1 195 ? 14.454 4.121 -7.289 1.00 88.25 195 LYS A O 1
ATOM 1556 N N . ALA A 1 196 ? 12.453 3.332 -6.682 1.00 87.62 196 ALA A N 1
ATOM 1557 C CA . ALA A 1 196 ? 12.998 2.056 -6.207 1.00 87.62 196 ALA A CA 1
ATOM 1558 C C . ALA A 1 196 ? 13.386 1.126 -7.363 1.00 87.62 196 ALA A C 1
ATOM 1560 O O . ALA A 1 196 ? 14.394 0.419 -7.281 1.00 87.62 196 ALA A O 1
ATOM 1561 N N . PHE A 1 197 ? 12.595 1.141 -8.436 1.00 86.19 197 PHE A N 1
ATOM 1562 C CA . PHE A 1 197 ? 12.835 0.338 -9.626 1.00 86.19 197 PHE A CA 1
ATOM 1563 C C . PHE A 1 197 ? 12.510 1.113 -10.899 1.00 86.19 197 PHE A C 1
ATOM 1565 O O . PHE A 1 197 ? 11.564 1.904 -10.927 1.00 86.19 197 PHE A O 1
ATOM 1572 N N . ARG A 1 198 ? 13.280 0.863 -11.958 1.00 86.44 198 ARG A N 1
ATOM 1573 C CA . ARG A 1 198 ? 13.054 1.406 -13.295 1.00 86.44 198 ARG A CA 1
ATOM 1574 C C . ARG A 1 198 ? 13.150 0.306 -14.340 1.00 86.44 198 ARG A C 1
ATOM 1576 O O . ARG A 1 198 ? 14.145 -0.409 -14.394 1.00 86.44 198 ARG A O 1
ATOM 1583 N N . VAL A 1 199 ? 12.153 0.236 -15.215 1.00 83.69 199 VAL A N 1
ATOM 1584 C CA . VAL A 1 199 ? 12.235 -0.509 -16.475 1.00 83.69 199 VAL A CA 1
ATOM 1585 C C . VAL A 1 199 ? 12.449 0.484 -17.597 1.00 83.69 199 VAL A C 1
ATOM 1587 O O . VAL A 1 199 ? 11.697 1.450 -17.696 1.00 83.69 199 VAL A O 1
ATOM 1590 N N . THR A 1 200 ? 13.430 0.229 -18.452 1.00 83.50 200 THR A N 1
ATOM 1591 C CA . THR A 1 200 ? 13.603 0.922 -19.727 1.00 83.50 200 THR A CA 1
ATOM 1592 C C . THR A 1 200 ? 13.399 -0.085 -20.847 1.00 83.50 200 THR A C 1
ATOM 1594 O O . THR A 1 200 ? 14.099 -1.095 -20.903 1.00 83.50 200 THR A O 1
ATOM 1597 N N . TYR A 1 201 ? 12.446 0.193 -21.727 1.00 78.94 201 TYR A N 1
ATOM 1598 C CA . TYR A 1 201 ? 12.180 -0.594 -22.920 1.00 78.94 201 TYR A CA 1
ATOM 1599 C C . TYR A 1 201 ? 12.710 0.142 -24.150 1.00 78.94 201 TYR A C 1
ATOM 1601 O O . TYR A 1 201 ? 12.392 1.314 -24.369 1.00 78.94 201 TYR A O 1
ATOM 1609 N N . ILE A 1 202 ? 13.552 -0.549 -24.916 1.00 78.31 202 ILE A N 1
ATOM 1610 C CA . ILE A 1 202 ? 14.210 -0.042 -26.118 1.00 78.31 202 ILE A CA 1
ATOM 1611 C C . ILE A 1 202 ? 13.692 -0.848 -27.307 1.00 78.31 202 ILE A C 1
ATOM 1613 O O . ILE A 1 202 ? 13.884 -2.065 -27.361 1.00 78.31 202 ILE A O 1
ATOM 1617 N N . THR A 1 203 ? 13.053 -0.162 -28.253 1.00 72.75 203 THR A N 1
ATOM 1618 C CA . THR A 1 203 ? 12.622 -0.734 -29.535 1.00 72.75 203 THR A CA 1
ATOM 1619 C C . THR A 1 203 ? 13.401 -0.135 -30.689 1.00 72.75 203 THR A C 1
ATOM 1621 O O . THR A 1 203 ? 13.677 1.064 -30.679 1.00 72.75 203 THR A O 1
ATOM 1624 N N . ASP A 1 204 ? 13.626 -0.937 -31.728 1.00 69.62 204 ASP A N 1
ATOM 1625 C CA . ASP A 1 204 ? 14.231 -0.482 -32.989 1.00 69.62 204 ASP A CA 1
ATOM 1626 C C . ASP A 1 204 ? 13.380 0.577 -33.717 1.00 69.62 204 ASP A C 1
ATOM 1628 O O . ASP A 1 204 ? 13.896 1.375 -34.503 1.00 69.62 204 ASP A O 1
ATOM 1632 N N . ASP A 1 205 ? 12.071 0.621 -33.433 1.00 67.06 205 ASP A N 1
ATOM 1633 C CA . ASP A 1 205 ? 11.148 1.640 -33.938 1.00 67.06 205 ASP A CA 1
ATOM 1634 C C . ASP A 1 205 ? 11.439 2.994 -33.245 1.00 67.06 205 ASP A C 1
ATOM 1636 O O . ASP A 1 205 ? 10.797 3.406 -32.273 1.00 67.06 205 ASP A O 1
ATOM 1640 N N . TRP A 1 206 ? 12.469 3.689 -33.730 1.00 54.69 206 TRP A N 1
ATOM 1641 C CA . TRP A 1 206 ? 12.852 5.032 -33.292 1.00 54.69 206 TRP A CA 1
ATOM 1642 C C . TRP A 1 206 ? 11.669 6.013 -33.427 1.00 54.69 206 TRP A C 1
ATOM 1644 O O . TRP A 1 206 ? 10.967 5.966 -34.442 1.00 54.69 206 TRP A O 1
ATOM 1654 N N . PRO A 1 207 ? 11.438 6.949 -32.479 1.00 53.75 207 PRO A N 1
ATOM 1655 C CA . PRO A 1 207 ? 12.251 7.319 -31.312 1.00 53.75 207 PRO A CA 1
ATOM 1656 C C . PRO A 1 207 ? 11.659 6.874 -29.952 1.00 53.75 207 PRO A C 1
ATOM 1658 O O . PRO A 1 207 ? 11.848 7.554 -28.942 1.00 53.75 207 PRO A O 1
ATOM 1661 N N . GLY A 1 208 ? 10.889 5.785 -29.897 1.00 63.03 208 GLY A N 1
ATOM 1662 C CA . GLY A 1 208 ? 10.090 5.447 -28.714 1.00 63.03 208 GLY A CA 1
ATOM 1663 C C . GLY A 1 208 ? 10.857 4.751 -27.588 1.00 63.03 208 GLY A C 1
ATOM 1664 O O . GLY A 1 208 ? 10.710 3.548 -27.418 1.00 63.03 208 GLY A O 1
ATOM 1665 N N . TYR A 1 209 ? 11.619 5.481 -26.771 1.00 70.75 209 TYR A N 1
ATOM 1666 C CA . TYR A 1 209 ? 12.034 4.953 -25.467 1.00 70.75 209 TYR A CA 1
ATOM 1667 C C . TYR A 1 209 ? 10.896 5.124 -24.467 1.00 70.75 209 TYR A C 1
ATOM 1669 O O . TYR A 1 209 ? 10.496 6.248 -24.156 1.00 70.75 209 TYR A O 1
ATOM 1677 N N . GLU A 1 210 ? 10.400 4.020 -23.919 1.00 75.94 210 GLU A N 1
ATOM 1678 C CA . GLU A 1 210 ? 9.496 4.067 -22.777 1.00 75.94 210 GLU A CA 1
ATOM 1679 C C . GLU A 1 210 ? 10.242 3.618 -21.531 1.00 75.94 210 GLU A C 1
ATOM 1681 O O . GLU A 1 210 ? 10.898 2.576 -21.508 1.00 75.94 210 GLU A O 1
ATOM 1686 N N . HIS A 1 211 ? 10.138 4.409 -20.471 1.00 83.06 211 HIS A N 1
ATOM 1687 C CA . HIS A 1 211 ? 10.596 3.988 -19.163 1.00 83.06 211 HIS A CA 1
ATOM 1688 C C . HIS A 1 211 ? 9.471 4.111 -18.151 1.00 83.06 211 HIS A C 1
ATOM 1690 O O . HIS A 1 211 ? 8.627 5.007 -18.205 1.00 83.06 211 HIS A O 1
ATOM 1696 N N . VAL A 1 212 ? 9.474 3.171 -17.220 1.00 83.19 212 VAL A N 1
ATOM 1697 C CA . VAL A 1 212 ? 8.502 3.086 -16.146 1.00 83.19 212 VAL A CA 1
ATOM 1698 C C . VAL A 1 212 ? 9.257 3.034 -14.842 1.00 83.19 212 VAL A C 1
ATOM 1700 O O . VAL A 1 212 ? 10.169 2.225 -14.682 1.00 83.19 212 VAL A O 1
ATOM 1703 N N . THR A 1 213 ? 8.882 3.909 -13.917 1.00 85.56 213 THR A N 1
ATOM 1704 C CA . THR A 1 213 ? 9.463 3.945 -12.579 1.00 85.56 213 THR A CA 1
ATOM 1705 C C . THR A 1 213 ? 8.425 3.514 -11.554 1.00 85.56 213 THR A C 1
ATOM 1707 O O . THR A 1 213 ? 7.258 3.916 -11.611 1.00 85.56 213 THR A O 1
ATOM 1710 N N . LEU A 1 214 ? 8.857 2.666 -10.624 1.00 85.88 214 LEU A N 1
ATOM 1711 C CA . LEU A 1 214 ? 8.058 2.213 -9.497 1.00 85.88 214 LEU A CA 1
ATOM 1712 C C . LEU A 1 214 ? 8.651 2.785 -8.203 1.00 85.88 214 LEU A C 1
ATOM 1714 O O . LEU A 1 214 ? 9.852 2.619 -7.954 1.00 85.88 214 LEU A O 1
ATOM 1718 N N . PRO A 1 215 ? 7.831 3.442 -7.363 1.00 85.19 215 PRO A N 1
ATOM 1719 C CA . PRO A 1 215 ? 8.289 3.978 -6.086 1.00 85.19 215 PRO A CA 1
ATOM 1720 C C . PRO A 1 215 ? 8.627 2.862 -5.090 1.00 85.19 215 PRO A C 1
ATOM 1722 O O . PRO A 1 215 ? 9.523 3.007 -4.267 1.00 85.19 215 PRO A O 1
ATOM 1725 N N . PHE A 1 216 ? 7.938 1.729 -5.178 1.00 85.31 216 PHE A N 1
ATOM 1726 C CA . PHE A 1 216 ? 8.143 0.538 -4.362 1.00 85.31 216 PHE A CA 1
ATOM 1727 C C . PHE A 1 216 ? 7.695 -0.695 -5.151 1.00 85.31 216 PHE A C 1
ATOM 1729 O O . PHE A 1 216 ? 6.997 -0.568 -6.157 1.00 85.31 216 PHE A O 1
ATOM 1736 N N . PHE A 1 217 ? 8.131 -1.872 -4.715 1.00 85.31 217 PHE A N 1
ATOM 1737 C CA . PHE A 1 217 ? 7.785 -3.152 -5.325 1.00 85.31 217 PHE A CA 1
ATOM 1738 C C . PHE A 1 217 ? 8.007 -4.276 -4.311 1.00 85.31 217 PHE A C 1
ATOM 1740 O O . PHE A 1 217 ? 8.897 -4.170 -3.458 1.00 85.31 217 PHE A O 1
ATOM 1747 N N . SER A 1 218 ? 7.260 -5.371 -4.452 1.00 86.25 218 SER A N 1
ATOM 1748 C CA . SER A 1 218 ? 7.651 -6.653 -3.863 1.00 86.25 218 SER A CA 1
ATOM 1749 C C . SER A 1 218 ? 8.533 -7.441 -4.832 1.00 86.25 218 SER A C 1
ATOM 1751 O O . SER A 1 218 ? 8.431 -7.278 -6.049 1.00 86.25 218 SER A O 1
ATOM 1753 N N . ALA A 1 219 ? 9.421 -8.290 -4.309 1.00 85.31 219 ALA A N 1
ATOM 1754 C CA . ALA A 1 219 ? 10.274 -9.131 -5.153 1.00 85.31 219 ALA A CA 1
ATOM 1755 C C . ALA A 1 219 ? 9.441 -10.043 -6.072 1.00 85.31 219 ALA A C 1
ATOM 1757 O O . ALA A 1 219 ? 9.733 -10.127 -7.260 1.00 85.31 219 ALA A O 1
ATOM 1758 N N . ASP A 1 220 ? 8.373 -10.640 -5.535 1.00 83.50 220 ASP A N 1
ATOM 1759 C CA . ASP A 1 220 ? 7.457 -11.511 -6.279 1.00 83.50 220 ASP A CA 1
ATOM 1760 C C . ASP A 1 220 ? 6.800 -10.750 -7.445 1.00 83.50 220 ASP A C 1
ATOM 1762 O O . ASP A 1 220 ? 6.828 -11.203 -8.588 1.00 83.50 220 ASP A O 1
ATOM 1766 N N . GLN A 1 221 ? 6.282 -9.546 -7.169 1.00 84.75 221 GLN A N 1
ATOM 1767 C CA . GLN A 1 221 ? 5.682 -8.676 -8.181 1.00 84.75 221 GLN A CA 1
ATOM 1768 C C . GLN A 1 221 ? 6.699 -8.282 -9.251 1.00 84.75 221 GLN A C 1
ATOM 1770 O O . GLN A 1 221 ? 6.383 -8.273 -10.437 1.00 84.75 221 GLN A O 1
ATOM 1775 N N . LEU A 1 222 ? 7.925 -7.949 -8.842 1.00 85.56 222 LEU A N 1
ATOM 1776 C CA . LEU A 1 222 ? 8.965 -7.554 -9.776 1.00 85.56 222 LEU A CA 1
ATOM 1777 C C . LEU A 1 222 ? 9.313 -8.698 -10.729 1.00 85.56 222 LEU A C 1
ATOM 1779 O O . LEU A 1 222 ? 9.322 -8.488 -11.938 1.00 85.56 222 LEU A O 1
ATOM 1783 N N . VAL A 1 223 ? 9.582 -9.890 -10.194 1.00 86.88 223 VAL A N 1
ATOM 1784 C CA . VAL A 1 223 ? 9.929 -11.074 -10.991 1.00 86.88 223 VAL A CA 1
ATOM 1785 C C . VAL A 1 223 ? 8.815 -11.380 -11.986 1.00 86.88 223 VAL A C 1
ATOM 1787 O O . VAL A 1 223 ? 9.072 -11.459 -13.187 1.00 86.88 223 VAL A O 1
ATOM 1790 N N . GLN A 1 224 ? 7.570 -11.439 -11.513 1.00 85.69 224 GLN A N 1
ATOM 1791 C CA . GLN A 1 224 ? 6.407 -11.653 -12.366 1.00 85.69 224 GLN A CA 1
ATOM 1792 C C . GLN A 1 224 ? 6.309 -10.610 -13.486 1.00 85.69 224 GLN A C 1
ATOM 1794 O O . GLN A 1 224 ? 6.209 -10.973 -14.657 1.00 85.69 224 GLN A O 1
ATOM 1799 N N . ASN A 1 225 ? 6.427 -9.322 -13.155 1.00 85.12 225 ASN A N 1
ATOM 1800 C CA . ASN A 1 225 ? 6.334 -8.251 -14.142 1.00 85.12 225 ASN A CA 1
ATOM 1801 C C . ASN A 1 225 ? 7.452 -8.330 -15.190 1.00 85.12 225 ASN A C 1
ATOM 1803 O O . ASN A 1 225 ? 7.217 -7.997 -16.349 1.00 85.12 225 ASN A O 1
ATOM 1807 N N . ILE A 1 226 ? 8.648 -8.801 -14.825 1.00 85.50 226 ILE A N 1
ATOM 1808 C CA . ILE A 1 226 ? 9.738 -9.040 -15.781 1.00 85.50 226 ILE A CA 1
ATOM 1809 C C . ILE A 1 226 ? 9.355 -10.144 -16.765 1.00 85.50 226 ILE A C 1
ATOM 1811 O O . ILE A 1 226 ? 9.470 -9.940 -17.974 1.00 85.50 226 ILE A O 1
ATOM 1815 N N . PHE A 1 227 ? 8.872 -11.287 -16.278 1.00 86.75 227 PHE A N 1
ATOM 1816 C CA . PHE A 1 227 ? 8.425 -12.369 -17.156 1.00 86.75 227 PHE A CA 1
ATOM 1817 C C . PHE A 1 227 ? 7.286 -11.938 -18.065 1.00 86.75 227 PHE A C 1
ATOM 1819 O O . PHE A 1 227 ? 7.309 -12.239 -19.255 1.00 86.75 227 PHE A O 1
ATOM 1826 N N . ASP A 1 228 ? 6.332 -11.184 -17.533 1.00 84.31 228 ASP A N 1
ATOM 1827 C CA . ASP A 1 228 ? 5.225 -10.650 -18.308 1.00 84.31 228 ASP A CA 1
ATOM 1828 C C . ASP A 1 228 ? 5.711 -9.724 -19.423 1.00 84.31 228 ASP A C 1
ATOM 1830 O O . ASP A 1 228 ? 5.259 -9.833 -20.563 1.00 84.31 228 ASP A O 1
ATOM 1834 N N . ILE A 1 229 ? 6.663 -8.837 -19.123 1.00 82.31 229 ILE A N 1
ATOM 1835 C CA . ILE A 1 229 ? 7.290 -7.967 -20.121 1.00 82.31 229 ILE A CA 1
ATOM 1836 C C . ILE A 1 229 ? 7.961 -8.816 -21.204 1.00 82.31 229 ILE A C 1
ATOM 1838 O O . ILE A 1 229 ? 7.676 -8.635 -22.385 1.00 82.31 229 ILE A O 1
ATOM 1842 N N . LEU A 1 230 ? 8.800 -9.780 -20.819 1.00 82.25 230 LEU A N 1
ATOM 1843 C CA . LEU A 1 230 ? 9.536 -10.633 -21.757 1.00 82.25 230 LEU A CA 1
ATOM 1844 C C . LEU A 1 230 ? 8.614 -11.502 -22.621 1.00 82.25 230 LEU A C 1
ATOM 1846 O O . LEU A 1 230 ? 8.851 -11.651 -23.822 1.00 82.25 230 LEU A O 1
ATOM 1850 N N . PHE A 1 231 ? 7.557 -12.055 -22.030 1.00 82.31 231 PHE A N 1
ATOM 1851 C CA . PHE A 1 231 ? 6.567 -12.862 -22.733 1.00 82.31 231 PHE A CA 1
ATOM 1852 C C . PHE A 1 231 ? 5.826 -12.027 -23.779 1.00 82.31 231 PHE A C 1
ATOM 1854 O O . PHE A 1 231 ? 5.724 -12.431 -24.939 1.00 82.31 231 PHE A O 1
ATOM 1861 N N . ASN A 1 232 ? 5.380 -10.825 -23.400 1.00 77.75 232 ASN A N 1
ATOM 1862 C CA . ASN A 1 232 ? 4.650 -9.950 -24.311 1.00 77.75 232 ASN A CA 1
ATOM 1863 C C . ASN A 1 232 ? 5.543 -9.333 -25.402 1.00 77.75 232 ASN A C 1
ATOM 1865 O O . ASN A 1 232 ? 5.049 -9.074 -26.493 1.00 77.75 232 ASN A O 1
ATOM 1869 N N . ILE A 1 233 ? 6.846 -9.142 -25.163 1.00 75.19 233 ILE A N 1
ATOM 1870 C CA . ILE A 1 233 ? 7.786 -8.671 -26.198 1.00 75.19 233 ILE A CA 1
ATOM 1871 C C . ILE A 1 233 ? 7.876 -9.661 -27.364 1.00 75.19 233 ILE A C 1
ATOM 1873 O O . ILE A 1 233 ? 7.989 -9.257 -28.521 1.00 75.19 233 ILE A O 1
ATOM 1877 N N . ARG A 1 234 ? 7.811 -10.967 -27.078 1.00 69.44 234 ARG A N 1
ATOM 1878 C CA . ARG A 1 234 ? 7.870 -12.011 -28.112 1.00 69.44 234 ARG A CA 1
ATOM 1879 C C . ARG A 1 234 ? 6.582 -12.105 -28.921 1.00 69.44 234 ARG A C 1
ATOM 1881 O O . ARG A 1 234 ? 6.626 -12.444 -30.102 1.00 69.44 234 ARG A O 1
ATOM 1888 N N . SER A 1 235 ? 5.438 -11.806 -28.310 1.00 65.62 235 SER A N 1
ATOM 1889 C CA . SER A 1 235 ? 4.167 -11.750 -29.020 1.00 65.62 235 SER A CA 1
ATOM 1890 C C . SER A 1 235 ? 4.043 -10.399 -29.721 1.00 65.62 235 SER A C 1
ATOM 1892 O O . SER A 1 235 ? 3.790 -9.385 -29.087 1.00 65.62 235 SER A O 1
ATOM 1894 N N . SER A 1 236 ? 4.165 -10.359 -31.046 1.00 57.41 236 SER A N 1
ATOM 1895 C CA . SER A 1 236 ? 4.076 -9.138 -31.873 1.00 57.41 236 SER A CA 1
ATOM 1896 C C . SER A 1 236 ? 2.723 -8.393 -31.795 1.00 57.41 236 SER A C 1
ATOM 1898 O O . SER A 1 236 ? 2.461 -7.475 -32.572 1.00 57.41 236 SER A O 1
ATOM 1900 N N . PHE A 1 237 ? 1.835 -8.793 -30.885 1.00 55.56 237 PHE A N 1
ATOM 1901 C CA . PHE A 1 237 ? 0.487 -8.287 -30.708 1.00 55.56 237 PHE A CA 1
ATOM 1902 C C . PHE A 1 237 ? 0.397 -7.380 -29.482 1.00 55.56 237 PHE A C 1
ATOM 1904 O O . PHE A 1 237 ? 0.745 -7.790 -28.384 1.00 55.56 237 PHE A O 1
ATOM 1911 N N . ARG A 1 238 ? -0.121 -6.159 -29.701 1.00 63.41 238 ARG A N 1
ATOM 1912 C CA . ARG A 1 238 ? -0.674 -5.205 -28.714 1.00 63.41 238 ARG A CA 1
ATOM 1913 C C . ARG A 1 238 ? -0.236 -5.457 -27.266 1.00 63.41 238 ARG A C 1
ATOM 1915 O O . ARG A 1 238 ? -1.056 -5.841 -26.432 1.00 63.41 238 ARG A O 1
ATOM 1922 N N . MET A 1 239 ? 1.036 -5.190 -26.977 1.00 65.00 239 MET A N 1
ATOM 1923 C CA . MET A 1 239 ? 1.521 -5.190 -25.604 1.00 65.00 239 MET A CA 1
ATOM 1924 C C . MET A 1 239 ? 0.664 -4.201 -24.788 1.00 65.00 239 MET A C 1
ATOM 1926 O O . MET A 1 239 ? 0.468 -3.058 -25.222 1.00 65.00 239 MET A O 1
ATOM 1930 N N . PRO A 1 240 ? 0.116 -4.610 -23.631 1.00 72.12 240 PRO A N 1
ATOM 1931 C CA . PRO A 1 240 ? -0.415 -3.673 -22.648 1.00 72.12 240 PRO A CA 1
ATOM 1932 C C . PRO A 1 240 ? 0.650 -2.619 -22.346 1.00 72.12 240 PRO A C 1
ATOM 1934 O O . PRO A 1 240 ? 1.836 -2.931 -22.398 1.00 72.12 240 PRO A O 1
ATOM 1937 N N . SER A 1 241 ? 0.265 -1.379 -22.033 1.00 78.38 241 SER A N 1
ATOM 1938 C CA . SER A 1 241 ? 1.276 -0.344 -21.769 1.00 78.38 241 SER A CA 1
ATOM 1939 C C . SER A 1 241 ? 2.291 -0.846 -20.732 1.00 78.38 241 SER A C 1
ATOM 1941 O O . SER A 1 241 ? 1.891 -1.487 -19.756 1.00 78.38 241 SER A O 1
ATOM 1943 N N . LEU A 1 242 ? 3.587 -0.578 -20.931 1.00 77.81 242 LEU A N 1
ATOM 1944 C CA . LEU A 1 242 ? 4.642 -1.028 -20.011 1.00 77.81 242 LEU A CA 1
ATOM 1945 C C . LEU A 1 242 ? 4.321 -0.619 -18.567 1.00 77.81 242 LEU A C 1
ATOM 1947 O O . LEU A 1 242 ? 4.552 -1.364 -17.620 1.00 77.81 242 LEU A O 1
ATOM 1951 N N . THR A 1 243 ? 3.705 0.556 -18.433 1.00 77.25 243 THR A N 1
ATOM 1952 C CA . THR A 1 243 ? 3.127 1.101 -17.210 1.00 77.25 243 THR A CA 1
ATOM 1953 C C . THR A 1 243 ? 2.148 0.116 -16.563 1.00 77.25 243 THR A C 1
ATOM 1955 O O . THR A 1 243 ? 2.320 -0.245 -15.404 1.00 77.25 243 THR A O 1
ATOM 1958 N N . THR A 1 244 ? 1.153 -0.366 -17.310 1.00 78.94 244 THR A N 1
ATOM 1959 C CA . THR A 1 244 ? 0.170 -1.346 -16.828 1.00 78.94 244 THR A CA 1
ATOM 1960 C C . THR A 1 244 ? 0.827 -2.644 -16.377 1.00 78.94 244 THR A C 1
ATOM 1962 O O . THR A 1 244 ? 0.461 -3.161 -15.326 1.00 78.94 244 THR A O 1
ATOM 1965 N N . VAL A 1 245 ? 1.785 -3.171 -17.147 1.00 81.56 245 VAL A N 1
ATOM 1966 C CA . VAL A 1 245 ? 2.463 -4.425 -16.789 1.00 81.56 245 VAL A CA 1
ATOM 1967 C C . VAL A 1 245 ? 3.236 -4.240 -15.487 1.00 81.56 245 VAL A C 1
ATOM 1969 O O . VAL A 1 245 ? 2.989 -4.954 -14.520 1.00 81.56 245 VAL A O 1
ATOM 1972 N N . ALA A 1 246 ? 4.094 -3.221 -15.432 1.00 80.31 246 ALA A N 1
ATOM 1973 C CA . ALA A 1 246 ? 5.002 -2.983 -14.318 1.00 80.31 246 ALA A CA 1
ATOM 1974 C C . ALA A 1 246 ? 4.303 -2.651 -12.990 1.00 80.31 246 ALA A C 1
ATOM 1976 O O . ALA A 1 246 ? 4.909 -2.840 -11.940 1.00 80.31 246 ALA A O 1
ATOM 1977 N N . SER A 1 247 ? 3.060 -2.159 -12.997 1.00 78.31 247 SER A N 1
ATOM 1978 C CA . SER A 1 247 ? 2.304 -1.907 -11.760 1.00 78.31 247 SER A CA 1
ATOM 1979 C C . SER A 1 247 ? 1.208 -2.907 -11.439 1.00 78.31 247 SER A C 1
ATOM 1981 O O . SER A 1 247 ? 0.497 -2.756 -10.435 1.00 78.31 247 SER A O 1
ATOM 1983 N N . SER A 1 248 ? 1.036 -3.907 -12.290 1.00 81.50 248 SER A N 1
ATOM 1984 C CA . SER A 1 248 ? 0.095 -4.974 -12.019 1.00 81.50 248 SER A CA 1
ATOM 1985 C C . SER A 1 248 ? 0.703 -6.004 -11.070 1.00 81.50 248 SER A C 1
ATOM 1987 O O . SER A 1 248 ? 1.917 -6.070 -10.872 1.00 81.50 248 SER A O 1
ATOM 1989 N N . HIS A 1 249 ? -0.172 -6.769 -10.434 1.00 81.75 249 HIS A N 1
ATOM 1990 C CA . HIS A 1 249 ? 0.168 -8.013 -9.762 1.00 81.75 249 HIS A CA 1
ATOM 1991 C C . HIS A 1 249 ? -0.831 -9.056 -10.249 1.00 81.75 249 HIS A C 1
ATOM 1993 O O . HIS A 1 249 ? -2.036 -8.776 -10.309 1.00 81.75 249 HIS A O 1
ATOM 1999 N N . LEU A 1 250 ? -0.345 -10.245 -10.587 1.00 78.38 250 LEU A N 1
ATOM 2000 C CA . LEU A 1 250 ? -1.172 -11.351 -11.037 1.00 78.38 250 LEU A CA 1
ATOM 2001 C C . LEU A 1 250 ? -1.110 -12.467 -10.000 1.00 78.38 250 LEU A C 1
ATOM 2003 O O . LEU A 1 250 ? -0.063 -13.059 -9.751 1.00 78.38 250 LEU A O 1
ATOM 2007 N N . ALA A 1 251 ? -2.247 -12.758 -9.373 1.00 76.81 251 ALA A N 1
ATOM 2008 C CA . ALA A 1 251 ? -2.331 -13.948 -8.541 1.00 76.81 251 ALA A CA 1
ATOM 2009 C C . ALA A 1 251 ? -2.115 -15.196 -9.413 1.00 76.81 251 ALA A C 1
ATOM 2011 O O . ALA A 1 251 ? -2.492 -15.214 -10.585 1.00 76.81 251 ALA A O 1
ATOM 2012 N N . GLN A 1 252 ? -1.503 -16.238 -8.853 1.00 72.50 252 GLN A N 1
ATOM 2013 C CA . GLN A 1 252 ? -1.339 -17.511 -9.554 1.00 72.50 252 GLN A CA 1
ATOM 2014 C C . GLN A 1 252 ? -2.691 -17.977 -10.128 1.00 72.50 252 GLN A C 1
ATOM 2016 O O . GLN A 1 252 ? -3.709 -17.880 -9.449 1.00 72.50 252 GLN A O 1
ATOM 2021 N N . GLY A 1 253 ? -2.709 -18.393 -11.399 1.00 73.62 253 GLY A N 1
ATOM 2022 C CA . GLY A 1 253 ? -3.923 -18.850 -12.093 1.00 73.62 253 GLY A CA 1
ATOM 2023 C C . GLY A 1 253 ? -4.892 -17.752 -12.558 1.00 73.62 253 GLY A C 1
ATOM 2024 O O . GLY A 1 253 ? -5.866 -18.050 -13.246 1.00 73.62 253 GLY A O 1
ATOM 2025 N N . GLN A 1 254 ? -4.646 -16.481 -12.233 1.00 74.62 254 GLN A N 1
ATOM 2026 C CA . GLN A 1 254 ? -5.497 -15.375 -12.670 1.00 74.62 254 GLN A CA 1
ATOM 2027 C C . GLN A 1 254 ? -5.305 -15.086 -14.172 1.00 74.62 254 GLN A C 1
ATOM 2029 O O . GLN A 1 254 ? -4.201 -15.211 -14.706 1.00 74.62 254 GLN A O 1
ATOM 2034 N N . ASN A 1 255 ? -6.367 -14.666 -14.874 1.00 75.12 255 ASN A N 1
ATOM 2035 C CA . ASN A 1 255 ? -6.221 -14.213 -16.258 1.00 75.12 255 ASN A CA 1
ATOM 2036 C C . ASN A 1 255 ? -5.590 -12.824 -16.310 1.00 75.12 255 ASN A C 1
ATOM 2038 O O . ASN A 1 255 ? -5.780 -11.987 -15.425 1.00 75.12 255 ASN A O 1
ATOM 2042 N N . TRP A 1 256 ? -4.926 -12.532 -17.427 1.00 70.44 256 TRP A N 1
ATOM 2043 C CA . TRP A 1 256 ? -4.330 -11.222 -17.677 1.00 70.44 256 TRP A CA 1
ATOM 2044 C C . TRP A 1 256 ? -5.312 -10.051 -17.487 1.00 70.44 256 TRP A C 1
ATOM 2046 O O . TRP A 1 256 ? -4.962 -9.033 -16.893 1.00 70.44 256 TRP A O 1
ATOM 2056 N N . PHE A 1 257 ? -6.551 -10.201 -17.964 1.00 71.50 257 PHE A N 1
ATOM 2057 C CA . PHE A 1 257 ? -7.576 -9.153 -17.913 1.00 71.50 257 PHE A CA 1
ATOM 2058 C C . PHE A 1 257 ? -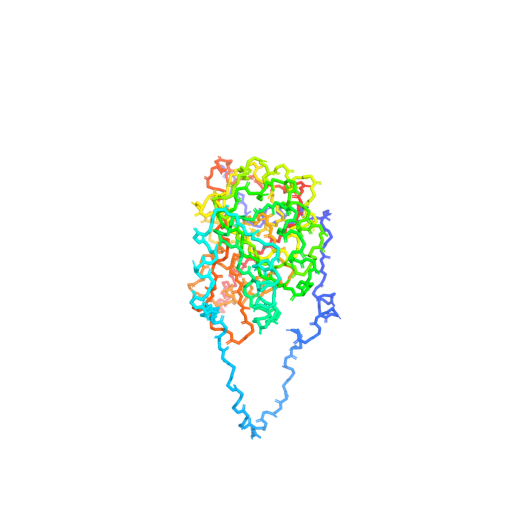8.138 -8.894 -16.510 1.00 71.50 257 PHE A C 1
ATOM 2060 O O . PHE A 1 257 ? -8.754 -7.853 -16.296 1.00 71.50 257 PHE A O 1
ATOM 2067 N N . ASP A 1 258 ? -7.892 -9.797 -15.559 1.00 71.31 258 ASP A N 1
ATOM 2068 C CA . ASP A 1 258 ? -8.429 -9.707 -14.199 1.00 71.31 258 ASP A CA 1
ATOM 2069 C C . ASP A 1 258 ? -7.449 -9.030 -13.223 1.00 71.31 258 ASP A C 1
ATOM 2071 O O . ASP A 1 258 ? -7.769 -8.863 -12.044 1.00 71.31 258 ASP A O 1
ATOM 2075 N N . ARG A 1 259 ? -6.248 -8.646 -13.684 1.00 71.31 259 ARG A N 1
ATOM 2076 C CA . ARG A 1 259 ? -5.189 -8.065 -12.845 1.00 71.31 259 ARG A CA 1
ATOM 2077 C C . ARG A 1 259 ? -5.661 -6.819 -12.099 1.00 71.31 259 ARG A C 1
ATOM 2079 O O . ARG A 1 259 ? -6.228 -5.890 -12.674 1.00 71.31 259 ARG A O 1
ATOM 2086 N N . ALA A 1 260 ? -5.305 -6.748 -10.819 1.00 70.75 260 ALA A N 1
ATOM 2087 C CA . ALA A 1 260 ? -5.420 -5.512 -10.061 1.00 70.75 260 ALA A CA 1
ATOM 2088 C C . ALA A 1 260 ? -4.245 -4.589 -10.420 1.00 70.75 260 ALA A C 1
ATOM 2090 O O . ALA A 1 260 ? -3.083 -4.950 -10.230 1.00 70.75 260 ALA A O 1
ATOM 2091 N N . ILE A 1 261 ? -4.544 -3.387 -10.917 1.00 66.88 261 ILE A N 1
ATOM 2092 C CA . ILE A 1 261 ? -3.552 -2.316 -11.058 1.00 66.88 261 ILE A CA 1
ATOM 2093 C C . ILE A 1 261 ? -3.415 -1.659 -9.688 1.00 66.88 261 ILE A C 1
ATOM 2095 O O . ILE A 1 261 ? -4.332 -0.989 -9.214 1.00 66.88 261 ILE A O 1
ATOM 2099 N N . GLN A 1 262 ? -2.292 -1.916 -9.024 1.00 66.25 262 GLN A N 1
ATOM 2100 C CA . GLN A 1 262 ? -2.099 -1.552 -7.619 1.00 66.25 262 GLN A CA 1
ATOM 2101 C C . GLN A 1 262 ? -1.399 -0.205 -7.446 1.00 66.25 262 GLN A C 1
ATOM 2103 O O . GLN A 1 262 ? -1.614 0.498 -6.461 1.00 66.25 262 GLN A O 1
ATOM 2108 N N . ILE A 1 263 ? -0.573 0.155 -8.422 1.00 63.78 263 ILE A N 1
ATOM 2109 C CA . ILE A 1 263 ? 0.183 1.402 -8.462 1.00 63.78 263 ILE A CA 1
ATOM 2110 C C . ILE A 1 263 ? -0.126 2.049 -9.806 1.00 63.78 263 ILE A C 1
ATOM 2112 O O . ILE A 1 263 ? -0.279 1.353 -10.812 1.00 63.78 263 ILE A O 1
ATOM 2116 N N . VAL A 1 264 ? -0.216 3.372 -9.864 1.00 60.12 264 VAL A N 1
ATOM 2117 C CA . VAL A 1 264 ? -0.141 4.044 -11.159 1.00 60.12 264 VAL A CA 1
ATOM 2118 C C . VAL A 1 264 ? 1.296 4.534 -11.331 1.00 60.12 264 VAL A C 1
ATOM 2120 O O . VAL A 1 264 ? 1.718 5.420 -10.588 1.00 60.12 264 VAL A O 1
ATOM 2123 N N . PRO A 1 265 ? 2.094 3.924 -12.226 1.00 59.41 265 PRO A N 1
ATOM 2124 C CA . PRO A 1 265 ? 3.494 4.281 -12.374 1.00 59.41 265 PRO A CA 1
ATOM 2125 C C . PRO A 1 265 ? 3.677 5.732 -12.777 1.00 59.41 265 PRO A C 1
ATOM 2127 O O . PRO A 1 265 ? 2.860 6.306 -13.500 1.00 59.41 265 PRO A O 1
ATOM 2130 N N . GLY A 1 266 ? 4.813 6.295 -12.375 1.00 57.56 266 GLY A N 1
ATOM 2131 C CA . GLY A 1 266 ? 5.284 7.538 -12.956 1.00 57.56 266 GLY A CA 1
ATOM 2132 C C . GLY A 1 266 ? 5.666 7.306 -14.413 1.00 57.56 266 GLY A C 1
ATOM 2133 O O . GLY A 1 266 ? 6.548 6.496 -14.705 1.00 57.56 266 GLY A O 1
ATOM 2134 N N . ARG A 1 267 ? 5.011 8.026 -15.325 1.00 60.94 267 ARG A N 1
ATOM 2135 C CA . ARG A 1 267 ? 5.537 8.256 -16.671 1.00 60.94 267 ARG A CA 1
ATOM 2136 C C . ARG A 1 267 ? 6.326 9.558 -16.590 1.00 60.94 267 ARG A C 1
ATOM 2138 O O . ARG A 1 267 ? 5.725 10.602 -16.341 1.00 60.94 267 ARG A O 1
ATOM 2145 N N . ASP A 1 268 ? 7.645 9.491 -16.746 1.00 59.41 268 ASP A N 1
ATOM 2146 C CA . ASP A 1 268 ? 8.524 10.670 -16.777 1.00 59.41 268 ASP A CA 1
ATOM 2147 C C . ASP A 1 268 ? 8.311 11.370 -18.136 1.00 59.41 268 ASP A C 1
ATOM 2149 O O . ASP A 1 268 ? 9.095 11.276 -19.071 1.00 59.41 268 ASP A O 1
ATOM 2153 N N . LEU A 1 269 ? 7.140 11.991 -18.302 1.00 54.56 269 LEU A N 1
ATOM 2154 C CA . LEU A 1 269 ? 6.796 12.763 -19.502 1.00 54.56 269 LEU A CA 1
ATOM 2155 C C . LEU A 1 269 ? 7.389 14.175 -19.460 1.00 54.56 269 LEU A C 1
ATOM 2157 O O . LEU A 1 269 ? 7.448 14.840 -20.492 1.00 54.56 269 LEU A O 1
ATOM 2161 N N . ASP A 1 270 ? 7.797 14.630 -18.274 1.00 53.34 270 ASP A N 1
ATOM 2162 C CA . ASP A 1 270 ? 8.387 15.952 -18.071 1.00 53.34 270 ASP A CA 1
ATOM 2163 C C . ASP A 1 270 ? 9.901 15.958 -18.301 1.00 53.34 270 ASP A C 1
ATOM 2165 O O . ASP A 1 270 ? 10.507 17.033 -18.326 1.00 53.34 270 ASP A O 1
ATOM 2169 N N . ASP A 1 271 ? 10.507 14.791 -18.553 1.00 52.84 271 ASP A N 1
ATOM 2170 C CA . ASP A 1 271 ? 11.893 14.701 -18.990 1.00 52.84 271 ASP A CA 1
ATOM 2171 C C . ASP A 1 271 ? 11.984 15.117 -20.469 1.00 52.84 271 ASP A C 1
ATOM 2173 O O . ASP A 1 271 ? 12.134 14.321 -21.390 1.00 52.84 271 ASP A O 1
ATOM 2177 N N . ARG A 1 272 ? 11.846 16.429 -20.698 1.00 49.28 272 ARG A N 1
ATOM 2178 C CA . ARG A 1 272 ? 12.205 17.125 -21.941 1.00 49.28 272 ARG A CA 1
ATOM 2179 C C . ARG A 1 272 ? 13.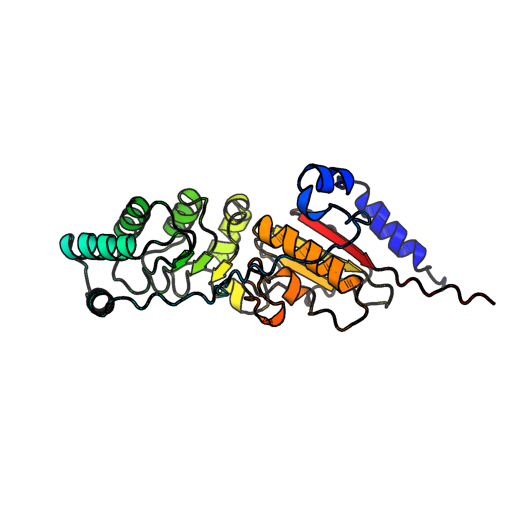719 17.148 -22.167 1.00 49.28 272 ARG A C 1
ATOM 2181 O O . ARG A 1 272 ? 14.174 17.909 -23.026 1.00 49.28 272 ARG A O 1
ATOM 2188 N N . SER A 1 273 ? 14.505 16.392 -21.393 1.00 48.59 273 SER A N 1
ATOM 2189 C CA . SER A 1 273 ? 15.883 16.136 -21.776 1.00 48.59 273 SER A CA 1
ATOM 2190 C C . SER A 1 273 ? 15.855 15.622 -23.209 1.00 48.59 273 SER A C 1
ATOM 2192 O O . SER A 1 273 ? 15.059 14.754 -23.570 1.00 48.59 273 SER A O 1
ATOM 2194 N N . ASP A 1 274 ? 16.637 16.280 -24.065 1.00 50.50 274 ASP A N 1
ATOM 2195 C CA . ASP A 1 274 ? 16.853 15.838 -25.434 1.00 50.50 274 ASP A CA 1
ATOM 2196 C C . ASP A 1 274 ? 16.969 14.311 -25.427 1.00 50.50 274 ASP A C 1
ATOM 2198 O O . ASP A 1 274 ? 17.719 13.774 -24.611 1.00 50.50 274 ASP A O 1
ATOM 2202 N N . PHE A 1 275 ? 16.238 13.642 -26.328 1.00 51.78 275 PHE A N 1
ATOM 2203 C CA . PHE A 1 275 ? 16.117 12.183 -26.529 1.00 51.78 275 PHE A CA 1
ATOM 2204 C C . PHE A 1 275 ? 17.457 11.419 -26.710 1.00 51.78 275 PHE A C 1
ATOM 2206 O O . PHE A 1 275 ? 17.496 10.318 -27.252 1.00 51.78 275 PHE A O 1
ATOM 2213 N N . ARG A 1 276 ? 18.583 12.031 -26.348 1.00 51.53 276 ARG A N 1
ATOM 2214 C CA . ARG A 1 276 ? 19.961 11.673 -26.653 1.00 51.53 276 ARG A CA 1
ATOM 2215 C C . ARG A 1 276 ? 20.797 11.324 -25.425 1.00 51.53 276 ARG A C 1
ATOM 2217 O O . ARG A 1 276 ? 21.894 10.822 -25.617 1.00 51.53 276 ARG A O 1
ATOM 2224 N N . ALA A 1 277 ? 20.337 11.582 -24.200 1.00 54.16 277 ALA A N 1
ATOM 2225 C CA . ALA A 1 277 ? 21.102 11.238 -23.003 1.00 54.16 277 ALA A CA 1
ATOM 2226 C C . ALA A 1 277 ? 20.436 10.082 -22.252 1.00 54.16 277 ALA A C 1
ATOM 2228 O O . ALA A 1 277 ? 19.395 10.254 -21.619 1.00 54.16 277 ALA A O 1
ATOM 2229 N N . TYR A 1 278 ? 21.056 8.900 -22.288 1.00 56.38 278 TYR A N 1
ATOM 2230 C CA . TYR A 1 278 ? 20.741 7.840 -21.335 1.00 56.38 278 TYR A CA 1
ATOM 2231 C C . TYR A 1 278 ? 21.031 8.357 -19.924 1.00 56.38 278 TYR A C 1
ATOM 2233 O O . TYR A 1 278 ? 22.180 8.463 -19.498 1.00 56.38 278 TYR A O 1
ATOM 2241 N N . VAL A 1 279 ? 19.9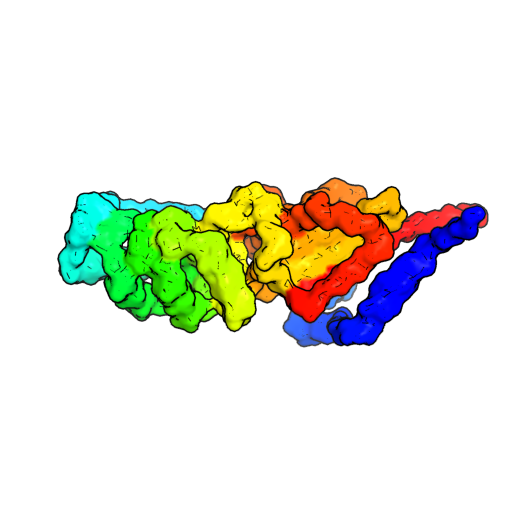81 8.721 -19.189 1.00 54.38 279 VAL A N 1
ATOM 2242 C CA . VAL A 1 279 ? 20.127 9.123 -17.791 1.00 54.38 279 VAL A CA 1
ATOM 2243 C C . VAL A 1 279 ? 20.333 7.859 -16.968 1.00 54.38 279 VAL A C 1
ATOM 2245 O O . VAL A 1 279 ? 19.375 7.131 -16.695 1.00 54.38 279 VAL A O 1
ATOM 2248 N N . HIS A 1 280 ? 21.577 7.593 -16.572 1.00 56.34 280 HIS A N 1
ATOM 2249 C CA . HIS A 1 280 ? 21.873 6.597 -15.550 1.00 56.34 280 HIS A CA 1
ATOM 2250 C C . HIS A 1 280 ? 21.146 6.938 -14.262 1.00 56.34 280 HIS A C 1
ATOM 2252 O O . HIS A 1 280 ? 21.267 8.044 -13.726 1.00 56.34 280 HIS A O 1
ATOM 2258 N N . GLN A 1 281 ? 20.415 5.964 -13.736 1.00 56.41 281 GLN A N 1
ATOM 2259 C CA . GLN A 1 281 ? 19.862 6.097 -12.408 1.00 56.41 281 GLN A CA 1
ATOM 2260 C C . GLN A 1 281 ? 20.985 5.834 -11.397 1.00 56.41 281 GLN A C 1
ATOM 2262 O O . GLN A 1 281 ? 21.482 4.719 -11.292 1.00 56.41 281 GLN A O 1
ATOM 2267 N N . ARG A 1 282 ? 21.409 6.873 -10.666 1.00 56.44 282 ARG A N 1
ATOM 2268 C CA . ARG A 1 282 ? 22.466 6.747 -9.643 1.00 56.44 282 ARG A CA 1
ATOM 2269 C C . ARG A 1 282 ? 22.049 5.892 -8.442 1.00 56.44 282 ARG A C 1
ATOM 2271 O O . ARG A 1 282 ? 22.915 5.388 -7.737 1.00 56.44 282 ARG A O 1
ATOM 2278 N N . GLU A 1 283 ? 20.747 5.748 -8.200 1.00 60.56 283 GLU A N 1
ATOM 2279 C CA . GLU A 1 283 ? 20.195 5.082 -7.018 1.00 60.56 283 GLU A CA 1
ATOM 2280 C C . GLU A 1 283 ? 18.963 4.246 -7.388 1.00 60.56 283 GLU A C 1
ATOM 2282 O O . GLU A 1 283 ? 18.002 4.778 -7.939 1.00 60.56 283 GLU A O 1
ATOM 2287 N N . GLY A 1 284 ? 18.971 2.949 -7.068 1.00 71.25 284 GLY A N 1
ATOM 2288 C CA . GLY A 1 284 ? 17.855 2.027 -7.320 1.00 71.25 284 GLY A CA 1
ATOM 2289 C C . GLY A 1 284 ? 18.232 0.846 -8.216 1.00 71.25 284 GLY A C 1
ATOM 2290 O O . GLY A 1 284 ? 19.392 0.667 -8.578 1.00 71.25 284 GLY A O 1
ATOM 2291 N N . TYR A 1 285 ? 17.243 0.012 -8.538 1.00 76.56 285 TYR A N 1
ATOM 2292 C CA . TYR A 1 285 ? 17.405 -1.106 -9.469 1.00 76.56 285 TYR A CA 1
ATOM 2293 C C . TYR A 1 285 ? 16.910 -0.707 -10.860 1.00 76.56 285 TYR A C 1
ATOM 2295 O O . TYR A 1 285 ? 15.844 -0.102 -10.986 1.00 76.56 285 TYR A O 1
ATOM 2303 N N . GLN A 1 286 ? 17.652 -1.076 -11.903 1.00 79.94 286 GLN A N 1
ATOM 2304 C CA . GLN A 1 286 ? 17.290 -0.796 -13.289 1.00 79.94 286 GLN A CA 1
ATOM 2305 C C . GLN A 1 286 ? 17.285 -2.088 -14.109 1.00 79.94 286 GLN A C 1
ATOM 2307 O O . GLN A 1 286 ? 18.236 -2.863 -14.052 1.00 79.94 286 GLN A O 1
ATOM 2312 N N . LEU A 1 287 ? 16.222 -2.294 -14.886 1.00 77.38 287 LEU A N 1
ATOM 2313 C CA . LEU A 1 287 ? 16.149 -3.306 -15.932 1.00 77.38 287 LEU A CA 1
ATOM 2314 C C . LEU A 1 287 ? 16.081 -2.611 -17.290 1.00 77.38 287 LEU A C 1
ATOM 2316 O O . LEU A 1 287 ? 15.186 -1.802 -17.534 1.00 77.38 287 LEU A O 1
ATOM 2320 N N . VAL A 1 288 ? 17.011 -2.949 -18.176 1.00 76.25 288 VAL A N 1
ATOM 2321 C CA . VAL A 1 288 ? 17.004 -2.499 -19.568 1.00 76.25 288 VAL A CA 1
ATOM 2322 C C . VAL A 1 288 ? 16.634 -3.687 -20.441 1.00 76.25 288 VAL A C 1
ATOM 2324 O O . VAL A 1 288 ? 17.302 -4.717 -20.396 1.00 76.25 288 VAL A O 1
ATOM 2327 N N . VAL A 1 289 ? 15.557 -3.551 -21.212 1.00 72.44 289 VAL A N 1
ATOM 2328 C CA . VAL A 1 289 ? 15.096 -4.582 -22.142 1.00 72.44 289 VAL A CA 1
ATOM 2329 C C . VAL A 1 289 ? 15.193 -4.038 -23.557 1.00 72.44 289 VAL A C 1
ATOM 2331 O O . VAL A 1 289 ? 14.488 -3.092 -23.910 1.00 72.44 289 VAL A O 1
ATOM 2334 N N . GLN A 1 290 ? 16.070 -4.640 -24.356 1.00 73.19 290 GLN A N 1
ATOM 2335 C CA . GLN A 1 290 ? 16.215 -4.344 -25.775 1.00 73.19 290 GLN A CA 1
ATOM 2336 C C . GLN A 1 290 ? 15.501 -5.423 -26.589 1.00 73.19 290 GLN A C 1
ATOM 2338 O O . GLN A 1 290 ? 15.823 -6.608 -26.478 1.00 73.19 290 GLN A O 1
ATOM 2343 N N . ALA A 1 291 ? 14.524 -5.011 -27.393 1.00 66.88 291 ALA A N 1
ATOM 2344 C CA . ALA A 1 291 ? 13.808 -5.889 -28.305 1.00 66.88 291 ALA A CA 1
ATOM 2345 C C . ALA A 1 291 ? 14.255 -5.604 -29.739 1.00 66.88 291 ALA A C 1
ATOM 2347 O O . ALA A 1 291 ? 13.795 -4.638 -30.345 1.00 66.88 291 ALA A O 1
ATOM 2348 N N . ASN A 1 292 ? 15.121 -6.469 -30.269 1.00 69.00 292 ASN A N 1
ATOM 2349 C CA . ASN A 1 292 ? 15.492 -6.421 -31.676 1.00 69.00 292 ASN A CA 1
ATOM 2350 C C . ASN A 1 292 ? 14.416 -7.152 -32.487 1.00 69.00 292 ASN A C 1
ATOM 2352 O O . ASN A 1 292 ? 14.173 -8.345 -32.262 1.00 69.00 292 ASN A O 1
ATOM 2356 N N . ARG A 1 293 ? 13.774 -6.477 -33.443 1.00 65.50 293 ARG A N 1
ATOM 2357 C CA . ARG A 1 293 ? 13.038 -7.190 -34.485 1.00 65.50 293 ARG A CA 1
ATOM 2358 C C . ARG A 1 293 ? 14.084 -7.907 -35.322 1.00 65.50 293 ARG A C 1
ATOM 2360 O O . ARG A 1 293 ? 14.857 -7.277 -36.035 1.00 65.50 293 ARG A O 1
ATOM 2367 N N . ASN A 1 294 ? 14.088 -9.236 -35.265 1.00 57.34 294 ASN A N 1
ATOM 2368 C CA . ASN A 1 294 ? 14.676 -10.014 -36.345 1.00 57.34 294 ASN A CA 1
ATOM 2369 C C . ASN A 1 294 ? 13.833 -9.728 -37.591 1.00 57.34 294 ASN A C 1
ATOM 2371 O O . ASN A 1 294 ? 12.853 -10.423 -37.863 1.00 57.34 294 ASN A O 1
ATOM 2375 N N . GLU A 1 295 ? 14.175 -8.662 -38.313 1.00 55.06 295 GLU A N 1
ATOM 2376 C CA . GLU A 1 295 ? 13.812 -8.521 -39.710 1.00 55.06 295 GLU A CA 1
ATOM 2377 C C . GLU A 1 295 ? 14.383 -9.760 -40.381 1.00 55.06 295 GLU A C 1
ATOM 2379 O O . GLU A 1 295 ? 15.599 -9.937 -40.462 1.00 55.06 295 GLU A O 1
ATOM 2384 N N . GLY A 1 296 ? 13.500 -10.702 -40.710 1.00 48.31 296 GLY A N 1
ATOM 2385 C CA . GLY A 1 296 ? 13.910 -11.942 -41.332 1.00 48.31 296 GLY A CA 1
ATOM 2386 C C . GLY A 1 296 ? 14.818 -11.616 -42.507 1.00 48.31 296 GLY A C 1
ATOM 2387 O O . GLY A 1 296 ? 14.462 -10.796 -43.354 1.00 48.31 296 GLY A O 1
ATOM 2388 N N . CYS A 1 297 ? 15.976 -12.275 -42.555 1.00 41.03 297 CYS A N 1
ATOM 2389 C CA . CYS A 1 297 ? 16.645 -12.533 -43.813 1.00 41.03 297 CYS A CA 1
ATOM 2390 C C . CYS A 1 297 ? 15.579 -13.071 -44.770 1.00 41.03 297 CYS A C 1
ATOM 2392 O O . CYS A 1 297 ? 15.177 -14.230 -44.678 1.00 41.03 297 CYS A O 1
ATOM 2394 N N . THR A 1 298 ? 15.084 -12.221 -45.663 1.00 41.69 298 THR A N 1
ATOM 2395 C CA . THR A 1 298 ? 14.523 -12.683 -46.920 1.00 41.69 298 THR A CA 1
ATOM 2396 C C . THR A 1 298 ? 15.674 -13.384 -47.621 1.00 41.69 298 THR A C 1
ATOM 2398 O O . THR A 1 298 ? 16.568 -12.721 -48.147 1.00 41.69 298 THR A O 1
ATOM 2401 N N . GLU A 1 299 ? 15.710 -14.713 -47.528 1.00 38.38 299 GLU A N 1
ATOM 2402 C CA . GLU A 1 299 ? 16.508 -15.531 -48.433 1.00 38.38 299 GLU A CA 1
ATOM 2403 C C . GLU A 1 299 ? 16.109 -15.125 -49.861 1.00 38.38 299 GLU A C 1
ATOM 2405 O O . GLU A 1 299 ? 14.952 -15.286 -50.259 1.00 38.38 299 GLU A O 1
ATOM 2410 N N . PHE A 1 300 ? 17.049 -14.495 -50.571 1.00 38.88 300 PHE A N 1
ATOM 2411 C CA . PHE A 1 300 ? 16.998 -14.259 -52.013 1.00 38.88 300 PHE A CA 1
ATOM 2412 C C . PHE A 1 300 ? 17.657 -15.428 -52.739 1.00 38.88 300 PHE A C 1
ATOM 2414 O O . PHE A 1 300 ? 18.720 -15.885 -52.256 1.00 38.88 300 PHE A O 1
#

pLDDT: mean 76.38, std 17.9, range [35.81, 98.25]

Organism: NCBI:txid2828524

InterPro domains:
  IPR032675 Leucine-rich repeat domain superfamily [G3DSA:3.80.10.10] (75-180)